Protein AF-A0AAD8CSS2-F1 (afdb_monomer_lite)

pLDDT: mean 71.13, std 25.03, range [28.5, 97.62]

Radius of gyration: 34.3 Å; chains: 1; bounding box: 115×77×68 Å

Foldseek 3Di:
DVVQQQDAQCDDPRGRDGLVCCCVPPLVVLLVLLLVLVVVVVPDPDPDPNNVNSVSSNVVQCVDVVSVVSNVVVNVVVVVVVQCPDLVNVQQDALCDDPRRRHGLVCLLPDPDPVSVVVLVVLCPDDDDPPDSSVVSNVNSVVVVVCVVDVDPPPPDPPDDDDDDDDDDDDDDDDDDDDDDDDDDDDDDDDDDDDDDDDDDDDDDDDDDDDDDDDDDDDDDDDDDDDDDDDDDDDDDDDDDDDD

Secondary structure (DSSP, 8-state):
-HHHHTPBP-SSTTTTSBHHHHHHH-HHHHHHHHHHHHHHTTT-----HHHHHHHHHHHHHHTSHHHHHHHHHHHHHHHHHHHHHSTTTGGG-B--SSTTTTSBHHHHHH---HHHHHHHHHHTT--PPTT-HHHHHHHHHHHHHHHHHS-----------------------------------------------------------------PPPPPPP----------------PPPP--

Organism: NCBI:txid40147

Sequence (244 aa):
MLVLSQSTMQFGKYRGQTFQWLLTNDMGYAVSLVTSHQREREGDSSMSPYMANKDVLTSYACAFPDVASAVGDRRAQDVARLRSSQPSQEDLRLVAFGVHKDLTWRDLYEATDKEKRGYVKWLRRQTPRTGTQMEALQKYILRRDQESRYPASSQVGSLQAVPTQLAPSRPASPRPGTSQPSSTPAHLPVASSLHLRLRTPKVVPRAPSAQGVSKRQPASPAFWEEVTDTELVAPCDVAPPTND

Structure (mmCIF, N/CA/C/O backbone):
data_AF-A0AAD8CSS2-F1
#
_entry.id   AF-A0AAD8CSS2-F1
#
loop_
_atom_site.group_PDB
_atom_site.id
_atom_site.type_symbol
_atom_site.label_atom_id
_atom_site.label_alt_id
_atom_site.label_comp_id
_atom_site.label_asym_id
_atom_site.label_entity_id
_atom_site.label_seq_id
_atom_site.pdbx_PDB_ins_code
_atom_site.Cartn_x
_atom_site.Cartn_y
_atom_site.Cartn_z
_atom_site.occupancy
_atom_site.B_iso_or_equiv
_atom_site.auth_seq_id
_atom_site.auth_comp_id
_atom_site.auth_asym_id
_atom_site.auth_atom_id
_atom_site.pdbx_PDB_model_num
ATOM 1 N N . MET A 1 1 ? 8.659 -3.980 -25.870 1.00 63.22 1 MET A N 1
ATOM 2 C CA . MET A 1 1 ? 9.089 -4.289 -24.486 1.00 63.22 1 MET A CA 1
ATOM 3 C C . MET A 1 1 ? 10.604 -4.197 -24.301 1.00 63.22 1 MET A C 1
ATOM 5 O O . MET A 1 1 ? 11.022 -3.529 -23.369 1.00 63.22 1 MET A O 1
ATOM 9 N N . LEU A 1 2 ? 11.429 -4.778 -25.187 1.00 71.75 2 LEU A N 1
ATOM 10 C CA . LEU A 1 2 ? 12.899 -4.804 -25.034 1.00 71.75 2 LEU A CA 1
ATOM 11 C C . LEU A 1 2 ? 13.572 -3.415 -24.969 1.00 71.75 2 LEU A C 1
ATOM 13 O O . LEU A 1 2 ? 14.527 -3.221 -24.233 1.00 71.75 2 LEU A O 1
ATOM 17 N N . VAL A 1 3 ? 13.054 -2.429 -25.708 1.00 79.56 3 VAL A N 1
ATOM 18 C CA . VAL A 1 3 ? 13.589 -1.052 -25.685 1.00 79.56 3 VAL A CA 1
ATOM 19 C C . VAL A 1 3 ? 13.352 -0.378 -24.326 1.00 79.56 3 VAL A C 1
ATOM 21 O O . VAL A 1 3 ? 14.213 0.331 -23.815 1.00 79.56 3 VAL A O 1
ATOM 24 N N . LEU A 1 4 ? 12.203 -0.647 -23.698 1.00 85.06 4 LEU A N 1
ATOM 25 C CA . LEU A 1 4 ? 11.868 -0.082 -22.390 1.00 85.06 4 LEU A CA 1
ATOM 26 C C . LEU A 1 4 ? 12.648 -0.762 -21.260 1.00 85.06 4 LEU A C 1
ATOM 28 O O . LEU A 1 4 ? 12.969 -0.122 -20.266 1.00 85.06 4 LEU A O 1
ATOM 32 N N . SER A 1 5 ? 13.007 -2.036 -21.428 1.00 86.81 5 SER A N 1
ATOM 33 C CA . SER A 1 5 ? 13.742 -2.793 -20.413 1.00 86.81 5 SER A CA 1
ATOM 34 C C . SER A 1 5 ? 15.137 -2.211 -20.141 1.00 86.81 5 SER A C 1
ATOM 36 O O . SER A 1 5 ? 15.605 -2.282 -19.006 1.00 86.81 5 SER A O 1
ATOM 38 N N . GLN A 1 6 ? 15.757 -1.586 -21.152 1.00 91.19 6 GLN A N 1
ATOM 39 C CA . GLN A 1 6 ? 17.061 -0.913 -21.070 1.00 91.19 6 GLN A CA 1
ATOM 40 C C . GLN A 1 6 ? 16.982 0.551 -20.618 1.00 91.19 6 GLN A C 1
ATOM 42 O O . GLN A 1 6 ? 18.015 1.173 -20.379 1.00 91.19 6 GLN A O 1
ATOM 47 N N . SER A 1 7 ? 15.778 1.111 -20.485 1.00 92.06 7 SER A N 1
ATOM 48 C CA . SER A 1 7 ? 15.619 2.474 -19.980 1.00 92.06 7 SER A CA 1
ATOM 49 C C . SER A 1 7 ? 16.095 2.552 -18.533 1.00 92.06 7 SER A C 1
ATOM 51 O O . SER A 1 7 ? 15.814 1.664 -17.721 1.00 92.06 7 SER A O 1
ATOM 53 N N . THR A 1 8 ? 16.845 3.604 -18.218 1.00 94.56 8 THR A N 1
ATOM 54 C CA . THR A 1 8 ? 17.425 3.809 -16.893 1.00 94.56 8 THR A CA 1
ATOM 55 C C . THR A 1 8 ? 16.498 4.635 -16.012 1.00 94.56 8 THR A C 1
ATOM 57 O O . THR A 1 8 ? 15.844 5.586 -16.454 1.00 94.56 8 THR A O 1
ATOM 60 N N . MET A 1 9 ? 16.442 4.268 -14.733 1.00 93.19 9 MET A N 1
ATOM 61 C CA . MET A 1 9 ? 15.762 5.056 -13.715 1.00 93.19 9 MET A CA 1
ATOM 62 C C . MET A 1 9 ? 16.497 6.371 -13.500 1.00 93.19 9 MET A C 1
ATOM 64 O O . MET A 1 9 ? 17.690 6.390 -13.196 1.00 93.19 9 MET A O 1
ATOM 68 N N . GLN A 1 10 ? 15.761 7.472 -13.587 1.00 93.19 10 GLN A N 1
ATOM 69 C CA . GLN A 1 10 ? 16.282 8.811 -13.306 1.00 93.19 10 GLN A CA 1
ATOM 70 C C . GLN A 1 10 ? 16.027 9.249 -11.855 1.00 93.19 10 GLN A C 1
ATOM 72 O O . GLN A 1 10 ? 16.359 10.370 -11.483 1.00 93.19 10 GLN A O 1
ATOM 77 N N . PHE A 1 11 ? 15.467 8.363 -11.028 1.00 90.81 11 PHE A N 1
ATOM 78 C CA . PHE A 1 11 ? 14.939 8.684 -9.706 1.00 90.81 11 PHE A CA 1
ATOM 79 C C . PHE A 1 11 ? 15.073 7.531 -8.709 1.00 90.81 11 PHE A C 1
ATOM 81 O O . PHE A 1 11 ? 15.343 6.386 -9.077 1.00 90.81 11 PHE A O 1
ATOM 88 N N . GLY A 1 12 ? 14.834 7.847 -7.435 1.00 91.56 12 GLY A N 1
ATOM 89 C CA . GLY A 1 12 ? 14.800 6.875 -6.345 1.00 91.56 12 GLY A CA 1
ATOM 90 C C . GLY A 1 12 ? 16.161 6.263 -6.002 1.00 91.56 12 GLY A C 1
ATOM 91 O O . GLY A 1 12 ? 17.200 6.613 -6.561 1.00 91.56 12 GLY A O 1
ATOM 92 N N . LYS A 1 13 ? 16.145 5.300 -5.072 1.00 93.69 13 LYS A N 1
ATOM 93 C CA . LYS A 1 13 ? 17.362 4.660 -4.527 1.00 93.69 13 LYS A CA 1
ATOM 94 C C . LYS A 1 13 ? 18.176 3.869 -5.557 1.00 93.69 13 LYS A C 1
ATOM 96 O O . LYS A 1 13 ? 19.327 3.539 -5.304 1.00 93.69 13 LYS A O 1
ATOM 101 N N . TYR A 1 14 ? 17.568 3.533 -6.693 1.00 95.25 14 TYR A N 1
ATOM 102 C CA . TYR A 1 14 ? 18.181 2.732 -7.751 1.00 95.25 14 TYR A CA 1
ATOM 103 C C . TYR A 1 14 ? 18.443 3.542 -9.024 1.00 95.25 14 TYR A C 1
ATOM 105 O O . TYR A 1 14 ? 18.573 2.968 -10.103 1.00 95.25 14 TYR A O 1
ATOM 113 N N . ARG A 1 15 ? 18.529 4.872 -8.918 1.00 93.81 15 ARG A N 1
ATOM 114 C CA . ARG A 1 15 ? 18.884 5.744 -10.041 1.00 93.81 15 ARG A CA 1
ATOM 115 C C . ARG A 1 15 ? 20.115 5.211 -10.790 1.00 93.81 15 ARG A C 1
ATOM 117 O O . ARG A 1 15 ? 21.099 4.805 -10.180 1.00 93.81 15 ARG A O 1
ATOM 124 N N . GLY A 1 16 ? 20.038 5.207 -12.118 1.00 93.81 16 GLY A N 1
ATOM 125 C CA . GLY A 1 16 ? 21.056 4.653 -13.013 1.00 93.81 16 GLY A CA 1
ATOM 126 C C . GLY A 1 16 ? 20.856 3.176 -13.370 1.00 93.81 16 GLY A C 1
ATOM 127 O O . GLY A 1 16 ? 21.372 2.744 -14.396 1.00 93.81 16 GLY A O 1
ATOM 128 N N . GLN A 1 17 ? 20.068 2.414 -12.603 1.00 96.44 17 GLN A N 1
ATOM 129 C CA . GLN A 1 17 ? 19.731 1.032 -12.958 1.00 96.44 17 GLN A CA 1
ATOM 130 C C . GLN A 1 17 ? 18.632 0.960 -14.014 1.00 96.44 17 GLN A C 1
ATOM 132 O O . GLN A 1 17 ? 17.808 1.868 -14.144 1.00 96.44 17 GLN A O 1
ATOM 137 N N . THR A 1 18 ? 18.593 -0.148 -14.752 1.00 96.62 18 THR A N 1
ATOM 138 C CA . THR A 1 18 ? 17.573 -0.371 -15.779 1.00 96.62 18 THR A CA 1
ATOM 139 C C . THR A 1 18 ? 16.234 -0.794 -15.180 1.00 96.62 18 THR A C 1
ATOM 141 O O . THR A 1 18 ? 16.158 -1.347 -14.077 1.00 96.62 18 THR A O 1
ATOM 144 N N . PHE A 1 19 ? 15.151 -0.587 -15.928 1.00 95.62 19 PHE A N 1
ATOM 145 C CA . PHE A 1 19 ? 13.825 -1.047 -15.513 1.00 95.62 19 PHE A CA 1
ATOM 146 C C . PHE A 1 19 ? 13.758 -2.572 -15.380 1.00 95.62 19 PHE A C 1
ATOM 148 O O . PHE A 1 19 ? 13.118 -3.087 -14.462 1.00 95.62 19 PHE A O 1
ATOM 155 N N . GLN A 1 20 ? 14.460 -3.308 -16.246 1.00 95.50 20 GLN A N 1
ATOM 156 C CA . GLN A 1 20 ? 14.583 -4.760 -16.120 1.00 95.50 20 GLN A CA 1
ATOM 157 C C . GLN A 1 20 ? 15.268 -5.167 -14.818 1.00 95.50 20 GLN A C 1
ATOM 159 O O . GLN A 1 20 ? 14.798 -6.079 -14.131 1.00 95.50 20 GLN A O 1
ATOM 164 N N . TRP A 1 21 ? 16.368 -4.490 -14.475 1.00 96.56 21 TRP A N 1
ATOM 165 C CA . TRP A 1 21 ? 17.083 -4.751 -13.235 1.00 96.56 21 TRP A CA 1
ATOM 166 C C . TRP A 1 21 ? 16.154 -4.553 -12.037 1.00 96.56 21 TRP A C 1
ATOM 168 O O . TRP A 1 21 ? 16.081 -5.427 -11.176 1.00 96.56 21 TRP A O 1
ATOM 178 N N . LEU A 1 22 ? 15.372 -3.471 -12.025 1.00 96.94 22 LEU A N 1
ATOM 179 C CA . LEU A 1 22 ? 14.441 -3.188 -10.938 1.00 96.94 22 LEU A CA 1
ATOM 180 C C . LEU A 1 22 ? 13.405 -4.303 -10.741 1.00 96.94 22 LEU A C 1
ATOM 182 O O . LEU A 1 22 ? 13.277 -4.812 -9.631 1.00 96.94 22 LEU A O 1
ATOM 186 N N . LEU A 1 23 ? 12.679 -4.690 -11.796 1.00 95.31 23 LEU A N 1
ATOM 187 C CA . LEU A 1 23 ? 11.615 -5.698 -11.677 1.00 95.31 23 LEU A CA 1
ATOM 188 C C . LEU A 1 23 ? 12.147 -7.067 -11.243 1.00 95.31 23 LEU A C 1
ATOM 190 O O . LEU A 1 23 ? 11.445 -7.803 -10.557 1.00 95.31 23 LEU A O 1
ATOM 194 N N . THR A 1 24 ? 13.388 -7.390 -11.612 1.00 96.06 24 THR A N 1
ATOM 195 C CA . THR A 1 24 ? 14.011 -8.679 -11.281 1.00 96.06 24 THR A CA 1
ATOM 196 C C . THR A 1 24 ? 14.548 -8.717 -9.848 1.00 96.06 24 THR A C 1
ATOM 198 O O . THR A 1 24 ? 14.527 -9.769 -9.216 1.00 96.06 24 THR A O 1
ATOM 201 N N . ASN A 1 25 ? 15.039 -7.587 -9.327 1.00 97.00 25 ASN A N 1
ATOM 202 C CA . ASN A 1 25 ? 15.737 -7.544 -8.037 1.00 97.00 25 ASN A CA 1
ATOM 203 C C . ASN A 1 25 ? 14.864 -7.027 -6.886 1.00 97.00 25 ASN A C 1
ATOM 205 O O . ASN A 1 25 ? 15.018 -7.481 -5.755 1.00 97.00 25 ASN A O 1
ATOM 209 N N . ASP A 1 26 ? 13.961 -6.078 -7.145 1.00 96.56 26 ASP A N 1
ATOM 210 C CA . ASP A 1 26 ? 13.113 -5.466 -6.116 1.00 96.56 26 ASP A CA 1
ATOM 211 C C . ASP A 1 26 ? 11.742 -5.071 -6.688 1.00 96.56 26 ASP A C 1
ATOM 213 O O . ASP A 1 26 ? 11.378 -3.896 -6.822 1.00 96.56 26 ASP A O 1
ATOM 217 N N . MET A 1 27 ? 10.949 -6.093 -7.017 1.00 95.44 27 MET A N 1
ATOM 218 C CA . MET A 1 27 ? 9.577 -5.918 -7.499 1.00 95.44 27 MET A CA 1
ATOM 219 C C . MET A 1 27 ? 8.695 -5.174 -6.485 1.00 95.44 27 MET A C 1
ATOM 221 O O . MET A 1 27 ? 7.836 -4.386 -6.876 1.00 95.44 27 MET A O 1
ATOM 225 N N . GLY A 1 28 ? 8.911 -5.373 -5.180 1.00 95.56 28 GLY A N 1
ATOM 226 C CA . GLY A 1 28 ? 8.137 -4.696 -4.135 1.00 95.56 28 GLY A CA 1
ATOM 227 C C . GLY A 1 28 ? 8.330 -3.178 -4.158 1.00 95.56 28 GLY A C 1
ATOM 228 O O . GLY A 1 28 ? 7.361 -2.417 -4.033 1.00 95.56 28 GLY A O 1
ATOM 229 N N . TYR A 1 29 ? 9.565 -2.726 -4.376 1.00 96.31 29 TYR A N 1
ATOM 230 C CA . TYR A 1 29 ? 9.858 -1.312 -4.579 1.00 96.31 29 TYR A CA 1
ATOM 231 C C . TYR A 1 29 ? 9.281 -0.791 -5.899 1.00 96.31 29 TYR A C 1
ATOM 233 O O . TYR A 1 29 ? 8.665 0.274 -5.900 1.00 96.31 29 TYR A O 1
ATOM 241 N N . ALA A 1 30 ? 9.387 -1.556 -6.990 1.00 96.56 30 ALA A N 1
ATOM 242 C CA . ALA A 1 30 ? 8.798 -1.187 -8.279 1.00 96.56 30 ALA A CA 1
ATOM 243 C C . ALA A 1 30 ? 7.283 -0.955 -8.185 1.00 96.56 30 ALA A C 1
ATOM 245 O O . ALA A 1 30 ? 6.786 0.087 -8.608 1.00 96.56 30 ALA A O 1
ATOM 246 N N . VAL A 1 31 ? 6.557 -1.884 -7.555 1.00 97.62 31 VAL A N 1
ATOM 247 C CA . VAL A 1 31 ? 5.109 -1.777 -7.319 1.00 97.62 31 VAL A CA 1
ATOM 248 C C . VAL A 1 31 ? 4.781 -0.519 -6.516 1.00 97.62 31 VAL A C 1
ATOM 250 O O . VAL A 1 31 ? 3.825 0.186 -6.837 1.00 97.62 31 VAL A O 1
ATOM 253 N N . SER A 1 32 ? 5.584 -0.203 -5.499 1.00 95.56 32 SER A N 1
ATOM 254 C CA . SER A 1 32 ? 5.388 0.992 -4.670 1.00 95.56 32 SER A CA 1
ATOM 255 C C . SER A 1 32 ? 5.605 2.284 -5.466 1.00 95.56 32 SER A C 1
ATOM 257 O O . SER A 1 32 ? 4.798 3.208 -5.360 1.00 95.56 32 SER A O 1
ATOM 259 N N . LEU A 1 33 ? 6.647 2.336 -6.305 1.00 96.38 33 LEU A N 1
ATOM 260 C CA . LEU A 1 33 ? 6.928 3.469 -7.191 1.00 96.38 33 LEU A CA 1
ATOM 261 C C . LEU A 1 33 ? 5.807 3.689 -8.207 1.00 96.38 33 LEU A C 1
ATOM 263 O O . LEU A 1 33 ? 5.311 4.807 -8.327 1.00 96.38 33 LEU A O 1
ATOM 267 N N . VAL A 1 34 ? 5.384 2.629 -8.898 1.00 97.31 34 VAL A N 1
ATOM 268 C CA . VAL A 1 34 ? 4.309 2.694 -9.898 1.00 97.31 34 VAL A CA 1
ATOM 269 C C . VAL A 1 34 ? 2.995 3.112 -9.246 1.00 97.31 34 VAL A C 1
ATOM 271 O O . VAL A 1 34 ? 2.319 4.004 -9.747 1.00 97.31 34 VAL A O 1
ATOM 274 N N . THR A 1 35 ? 2.661 2.541 -8.086 1.00 96.94 35 THR A N 1
ATOM 275 C CA . THR A 1 35 ? 1.448 2.910 -7.342 1.00 96.94 35 THR A CA 1
ATOM 276 C C . THR A 1 35 ? 1.466 4.383 -6.926 1.00 96.94 35 THR A C 1
ATOM 278 O O . THR A 1 35 ? 0.462 5.082 -7.063 1.00 96.94 35 THR A O 1
ATOM 281 N N . SER A 1 36 ? 2.607 4.876 -6.432 1.00 94.38 36 SER A N 1
ATOM 282 C CA . SER A 1 36 ? 2.755 6.283 -6.055 1.00 94.38 36 SER A CA 1
ATOM 283 C C . SER A 1 36 ? 2.658 7.210 -7.262 1.00 94.38 36 SER A C 1
ATOM 285 O O . SER A 1 36 ? 2.011 8.247 -7.171 1.00 94.38 36 SER A O 1
ATOM 287 N N . HIS A 1 37 ? 3.278 6.832 -8.381 1.00 95.81 37 HIS A N 1
ATOM 288 C CA . HIS A 1 37 ? 3.251 7.608 -9.618 1.00 95.81 37 HIS A CA 1
ATOM 289 C C . HIS A 1 37 ? 1.850 7.682 -10.223 1.00 95.81 37 HIS A C 1
ATOM 291 O O . HIS A 1 37 ? 1.399 8.756 -10.593 1.00 95.81 37 HIS A O 1
ATOM 297 N N . GLN A 1 38 ? 1.117 6.567 -10.264 1.00 95.00 38 GLN A N 1
ATOM 298 C CA . GLN A 1 38 ? -0.269 6.566 -10.739 1.00 95.00 38 GLN A CA 1
ATOM 299 C C . GLN A 1 38 ? -1.147 7.520 -9.923 1.00 95.00 38 GLN A C 1
ATOM 301 O O . GLN A 1 38 ? -1.954 8.234 -10.502 1.00 95.00 38 GLN A O 1
ATOM 306 N N . ARG A 1 39 ? -0.953 7.575 -8.598 1.00 93.00 39 ARG A N 1
ATOM 307 C CA . ARG A 1 39 ? -1.657 8.528 -7.728 1.00 93.00 39 ARG A CA 1
ATOM 308 C C . ARG A 1 39 ? -1.238 9.977 -7.985 1.00 93.00 39 ARG A C 1
ATOM 310 O O . ARG A 1 39 ? -2.080 10.860 -7.978 1.00 93.00 39 ARG A O 1
ATOM 317 N N . GLU A 1 40 ? 0.046 10.232 -8.213 1.00 93.81 40 GLU A N 1
ATOM 318 C CA . GLU A 1 40 ? 0.548 11.565 -8.579 1.00 93.81 40 GLU A CA 1
ATOM 319 C C . GLU A 1 40 ? -0.063 12.046 -9.904 1.00 93.81 40 GLU A C 1
ATOM 321 O O . GLU A 1 40 ? -0.515 13.184 -10.000 1.00 93.81 40 GLU A O 1
ATOM 326 N N . ARG A 1 41 ? -0.214 11.143 -10.881 1.00 93.75 41 ARG A N 1
ATOM 327 C CA . ARG A 1 41 ? -0.869 11.412 -12.171 1.00 93.75 41 ARG A CA 1
ATOM 328 C 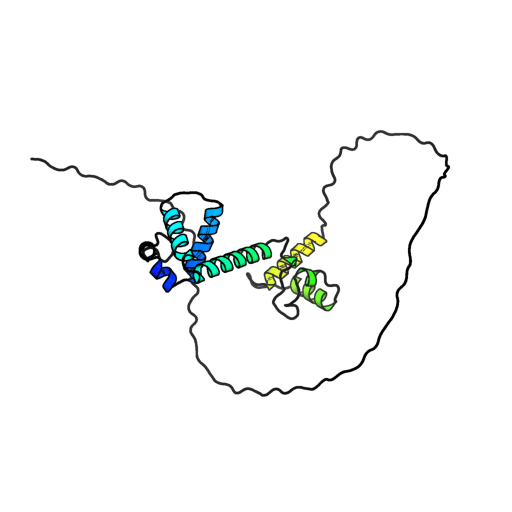C . ARG A 1 41 ? -2.369 11.697 -12.091 1.00 93.75 41 ARG A C 1
ATOM 330 O O . ARG A 1 41 ? -2.916 12.237 -13.046 1.00 93.75 41 ARG A O 1
ATOM 337 N N . GLU A 1 42 ? -3.038 11.380 -10.980 1.00 91.94 42 GLU A N 1
ATOM 338 C CA . GLU A 1 42 ? -4.442 11.767 -10.771 1.00 91.94 42 GLU A CA 1
ATOM 339 C C . GLU A 1 42 ? -4.589 13.292 -10.572 1.00 91.94 42 GLU A C 1
ATOM 341 O O . GLU A 1 42 ? -5.658 13.837 -10.843 1.00 91.94 42 GLU A O 1
ATOM 346 N N . GLY A 1 43 ? -3.527 13.983 -10.128 1.00 87.88 43 GLY A N 1
ATOM 347 C CA . GLY A 1 43 ? -3.525 15.429 -9.869 1.00 87.88 43 GLY A CA 1
ATOM 348 C C . GLY A 1 43 ? -2.503 16.242 -10.672 1.00 87.88 43 GLY A C 1
ATOM 349 O O . GLY A 1 43 ? -2.660 17.457 -10.768 1.00 87.88 43 GLY A O 1
ATOM 350 N N . ASP A 1 44 ? -1.486 15.601 -11.258 1.00 88.31 44 ASP A N 1
ATOM 351 C CA . ASP A 1 44 ? -0.420 16.265 -12.013 1.00 88.31 44 ASP A CA 1
ATOM 352 C C . ASP A 1 44 ? -0.338 15.788 -13.476 1.00 88.31 44 ASP A C 1
ATOM 354 O O . ASP A 1 44 ? -0.077 14.619 -13.783 1.00 88.31 44 ASP A O 1
ATOM 358 N N . SER A 1 45 ? -0.507 16.741 -14.397 1.00 88.38 45 SER A N 1
ATOM 359 C CA . SER A 1 45 ? -0.411 16.548 -15.851 1.00 88.38 45 SER A CA 1
ATOM 360 C C . SER A 1 45 ? 0.918 17.034 -16.446 1.00 88.38 45 SER A C 1
ATOM 362 O O . SER A 1 45 ? 1.067 17.097 -17.667 1.00 88.38 45 SER A O 1
ATOM 364 N N . SER A 1 46 ? 1.906 17.349 -15.603 1.00 90.94 46 SER A N 1
ATOM 365 C CA . SER A 1 46 ? 3.230 17.811 -16.013 1.00 90.94 46 SER A CA 1
ATOM 366 C C . SER A 1 46 ? 3.904 16.846 -16.989 1.00 90.94 46 SER A C 1
ATOM 368 O O . SER A 1 46 ? 3.941 15.629 -16.789 1.00 90.94 46 SER A O 1
ATOM 370 N N . MET A 1 47 ? 4.484 17.407 -18.046 1.00 90.69 47 MET A N 1
ATOM 371 C CA . MET A 1 47 ? 5.242 16.677 -19.068 1.00 90.69 47 MET A CA 1
ATOM 372 C C . MET A 1 47 ? 6.753 16.774 -18.833 1.00 90.69 47 MET A C 1
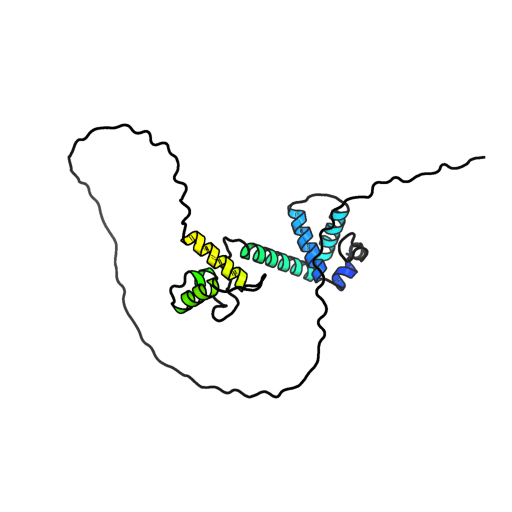ATOM 374 O O . MET A 1 47 ? 7.543 16.697 -19.773 1.00 90.69 47 MET A O 1
ATOM 378 N N . SER A 1 48 ? 7.174 16.983 -17.583 1.00 93.19 48 SER A N 1
ATOM 379 C CA . SER A 1 48 ? 8.597 17.049 -17.257 1.00 93.19 48 SER A CA 1
ATOM 380 C C . SER A 1 48 ? 9.314 15.748 -17.665 1.00 93.19 48 SER A C 1
ATOM 382 O O . SER A 1 48 ? 8.726 14.665 -17.578 1.00 93.19 48 SER A O 1
ATOM 384 N N . PRO A 1 49 ? 10.597 15.804 -18.072 1.00 88.88 49 PRO A N 1
ATOM 385 C CA . PRO A 1 49 ? 11.367 14.604 -18.418 1.00 88.88 49 PRO A CA 1
ATOM 386 C C . PRO A 1 49 ? 11.373 13.553 -17.298 1.00 88.88 49 PRO A C 1
ATOM 388 O O . PRO A 1 49 ? 11.328 12.350 -17.554 1.00 88.88 49 PRO A O 1
ATOM 391 N N . TYR A 1 50 ? 11.356 14.022 -16.049 1.00 89.25 50 TYR A N 1
ATOM 392 C CA . TYR A 1 50 ? 11.232 13.196 -14.855 1.00 89.25 50 TYR A CA 1
ATOM 393 C C . TYR A 1 50 ? 9.902 12.431 -14.810 1.00 89.25 50 TYR A C 1
ATOM 395 O O . TYR A 1 50 ? 9.879 11.217 -14.595 1.00 89.25 50 TYR A O 1
ATOM 403 N N . MET A 1 51 ? 8.792 13.127 -15.062 1.00 94.00 51 MET A N 1
ATOM 404 C CA . MET A 1 51 ? 7.464 12.527 -15.099 1.00 94.00 51 MET A CA 1
ATOM 405 C C . MET A 1 51 ? 7.309 11.543 -16.258 1.00 94.00 51 MET A C 1
ATOM 407 O O . MET A 1 51 ? 6.816 10.434 -16.055 1.00 94.00 51 MET A O 1
ATOM 411 N N . ALA A 1 52 ? 7.836 11.897 -17.431 1.00 93.50 52 ALA A N 1
ATOM 412 C CA . ALA A 1 52 ? 7.894 10.998 -18.576 1.00 93.50 52 ALA A CA 1
ATOM 413 C C . ALA A 1 52 ? 8.679 9.715 -18.244 1.00 93.50 52 ALA A C 1
ATOM 415 O O . ALA A 1 52 ? 8.232 8.621 -18.574 1.00 93.50 52 ALA A O 1
ATOM 416 N N . ASN A 1 53 ? 9.808 9.797 -17.525 1.00 94.44 53 ASN A N 1
ATOM 417 C CA . ASN A 1 53 ? 10.556 8.605 -17.105 1.00 94.44 53 ASN A CA 1
ATOM 418 C C . ASN A 1 53 ? 9.717 7.684 -16.196 1.00 94.44 53 ASN A C 1
ATOM 420 O O . ASN A 1 53 ? 9.750 6.461 -16.358 1.00 94.44 53 ASN A O 1
ATOM 424 N N . LYS A 1 54 ? 8.918 8.254 -15.285 1.00 95.25 54 LYS A N 1
ATOM 425 C CA . LYS A 1 54 ? 8.001 7.497 -14.417 1.00 95.25 54 LYS A CA 1
ATOM 426 C C . LYS A 1 54 ? 6.815 6.897 -15.183 1.00 95.25 54 LYS A C 1
ATOM 428 O O . LYS A 1 54 ? 6.416 5.766 -14.887 1.00 95.25 54 LYS A O 1
ATOM 433 N N . ASP A 1 55 ? 6.301 7.587 -16.202 1.00 95.69 55 ASP A N 1
ATOM 434 C CA . ASP A 1 55 ? 5.272 7.046 -17.102 1.00 95.69 55 ASP A CA 1
ATOM 435 C C . ASP A 1 55 ? 5.798 5.854 -17.896 1.00 95.69 55 ASP A C 1
ATOM 437 O O . ASP A 1 55 ? 5.127 4.826 -17.995 1.00 95.69 55 ASP A O 1
ATOM 441 N N . VAL A 1 56 ? 7.018 5.957 -18.430 1.00 95.62 56 VAL A N 1
ATOM 442 C CA . VAL A 1 56 ? 7.636 4.867 -19.188 1.00 95.62 56 VAL A CA 1
ATOM 443 C C . VAL A 1 56 ? 7.897 3.664 -18.278 1.00 95.62 56 VAL A C 1
ATOM 445 O O . VAL A 1 56 ? 7.599 2.538 -18.680 1.00 95.62 56 VAL A O 1
ATOM 448 N N . LEU A 1 57 ? 8.367 3.876 -17.039 1.00 96.06 57 LEU A N 1
ATOM 449 C CA . LEU A 1 57 ? 8.480 2.795 -16.053 1.00 96.06 57 LEU A CA 1
ATOM 450 C C . LEU A 1 57 ? 7.118 2.144 -15.789 1.00 96.06 57 LEU A C 1
ATOM 452 O O . LEU A 1 57 ? 7.027 0.921 -15.746 1.00 96.06 57 LEU A O 1
ATOM 456 N N . THR A 1 58 ? 6.065 2.946 -15.629 1.00 96.69 58 THR A N 1
ATOM 457 C CA . THR A 1 58 ? 4.703 2.452 -15.380 1.00 96.69 58 THR A CA 1
ATOM 458 C C . THR A 1 58 ? 4.191 1.620 -16.550 1.00 96.69 58 THR A C 1
ATOM 460 O O . THR A 1 58 ? 3.716 0.507 -16.342 1.00 96.69 58 THR A O 1
ATOM 463 N N . SER A 1 59 ? 4.358 2.109 -17.780 1.00 96.12 59 SER A N 1
ATOM 464 C CA . SER A 1 59 ? 4.003 1.388 -19.006 1.00 96.12 59 SER A CA 1
ATOM 465 C C . SER A 1 59 ? 4.750 0.055 -19.116 1.00 96.12 59 SER A C 1
ATOM 467 O O . SER A 1 59 ? 4.142 -0.986 -19.360 1.00 96.12 59 SER A O 1
ATOM 469 N N . TYR A 1 60 ? 6.060 0.056 -18.849 1.00 96.62 60 TYR A N 1
ATOM 470 C CA . TYR A 1 60 ? 6.872 -1.158 -18.863 1.00 96.62 60 TYR A CA 1
ATOM 471 C C . TYR A 1 60 ? 6.464 -2.157 -17.773 1.00 96.62 60 TYR A C 1
ATOM 473 O O . TYR A 1 60 ? 6.285 -3.338 -18.057 1.00 96.62 60 TYR A O 1
ATOM 481 N N . ALA A 1 61 ? 6.299 -1.697 -16.533 1.00 96.00 61 ALA A N 1
ATOM 482 C CA . ALA A 1 61 ? 5.951 -2.540 -15.396 1.00 96.00 61 ALA A CA 1
ATOM 483 C C . ALA A 1 61 ? 4.556 -3.159 -15.550 1.00 96.00 61 ALA A C 1
ATOM 485 O O . ALA A 1 61 ? 4.394 -4.363 -15.370 1.00 96.00 61 ALA A O 1
ATOM 486 N N . CYS A 1 62 ? 3.556 -2.366 -15.940 1.00 95.50 62 CYS A N 1
ATOM 487 C CA . CYS A 1 62 ? 2.180 -2.836 -16.105 1.00 95.50 62 CYS A CA 1
ATOM 488 C C . CYS A 1 62 ? 1.974 -3.729 -17.334 1.00 95.50 62 CYS A C 1
ATOM 490 O O . CYS A 1 62 ? 0.929 -4.364 -17.449 1.00 95.50 62 CYS A O 1
ATOM 492 N N . ALA A 1 63 ? 2.955 -3.825 -18.231 1.00 95.38 63 ALA A N 1
ATOM 493 C CA . ALA A 1 63 ? 2.915 -4.791 -19.319 1.00 95.38 63 ALA A CA 1
ATOM 494 C C . ALA A 1 63 ? 3.203 -6.237 -18.855 1.00 95.38 63 ALA A C 1
ATOM 496 O O . ALA A 1 63 ? 2.995 -7.173 -19.627 1.00 95.38 63 ALA A O 1
ATOM 497 N N . PHE A 1 64 ? 3.630 -6.439 -17.600 1.00 95.25 64 PHE A N 1
ATOM 498 C CA . PHE A 1 64 ? 3.709 -7.752 -16.957 1.00 95.25 64 PHE A CA 1
ATOM 499 C C . PHE A 1 64 ? 2.470 -7.981 -16.070 1.00 95.25 64 PHE A C 1
ATOM 501 O O . PHE A 1 64 ? 2.268 -7.217 -15.120 1.00 95.25 64 PHE A O 1
ATOM 508 N N . PRO A 1 65 ? 1.656 -9.029 -16.318 1.00 95.69 65 PRO A N 1
ATOM 509 C CA . PRO A 1 65 ? 0.407 -9.262 -15.584 1.00 95.69 65 PRO A CA 1
ATOM 510 C C . PRO A 1 65 ? 0.581 -9.353 -14.064 1.00 95.69 65 PRO A C 1
ATOM 512 O O . PRO A 1 65 ? -0.191 -8.751 -13.320 1.00 95.69 65 PRO A O 1
ATOM 515 N N . ASP A 1 66 ? 1.631 -10.035 -13.606 1.00 95.44 66 ASP A N 1
ATOM 516 C CA . ASP A 1 66 ? 1.914 -10.215 -12.178 1.00 95.44 66 ASP A CA 1
ATOM 517 C C . ASP A 1 66 ? 2.159 -8.873 -11.478 1.00 95.44 66 ASP A C 1
ATOM 519 O O . ASP A 1 66 ? 1.644 -8.610 -10.389 1.00 95.44 66 ASP A O 1
ATOM 523 N N . VAL A 1 67 ? 2.905 -7.981 -12.136 1.00 96.06 67 VAL A N 1
ATOM 524 C CA . VAL A 1 67 ? 3.208 -6.645 -11.615 1.00 96.06 67 VAL A CA 1
ATOM 525 C C . VAL A 1 67 ? 1.960 -5.764 -11.656 1.00 96.06 67 VAL A C 1
ATOM 527 O O . VAL A 1 67 ? 1.685 -5.058 -10.687 1.00 96.06 67 VAL A O 1
ATOM 530 N N . ALA A 1 68 ? 1.169 -5.831 -12.731 1.00 96.88 68 ALA A N 1
ATOM 531 C CA . ALA A 1 68 ? -0.092 -5.100 -12.837 1.00 96.88 68 ALA A CA 1
ATOM 532 C C . ALA A 1 68 ? -1.090 -5.507 -11.737 1.00 96.88 68 ALA A C 1
ATOM 534 O O . ALA A 1 68 ? -1.678 -4.634 -11.094 1.00 96.88 68 ALA A O 1
ATOM 535 N N . SER A 1 69 ? -1.226 -6.810 -11.464 1.00 97.44 69 SER A N 1
ATOM 536 C CA . SER A 1 69 ? -2.055 -7.320 -10.365 1.00 97.44 69 SER A CA 1
ATOM 537 C C . SER A 1 69 ? -1.552 -6.815 -9.016 1.00 97.44 69 SER A C 1
ATOM 539 O O . SER A 1 69 ? -2.328 -6.267 -8.237 1.00 97.44 69 SER A O 1
ATOM 541 N N . ALA A 1 70 ? -0.243 -6.906 -8.761 1.00 97.06 70 ALA A N 1
ATOM 542 C CA . ALA A 1 70 ? 0.349 -6.451 -7.506 1.00 97.06 70 ALA A CA 1
ATOM 543 C C . ALA A 1 70 ? 0.178 -4.936 -7.271 1.00 97.06 70 ALA A C 1
ATOM 545 O O . ALA A 1 70 ? -0.030 -4.507 -6.133 1.00 97.06 70 ALA A O 1
ATOM 546 N N . VAL A 1 71 ? 0.236 -4.117 -8.328 1.00 97.38 71 VAL A N 1
ATOM 547 C CA . VAL A 1 71 ? -0.082 -2.677 -8.270 1.00 97.38 71 VAL A CA 1
ATOM 548 C C . VAL A 1 71 ? -1.557 -2.458 -7.925 1.00 97.38 71 VAL A C 1
ATOM 550 O O . VAL A 1 71 ? -1.865 -1.638 -7.058 1.00 97.38 71 VAL A O 1
ATOM 553 N N . GLY A 1 72 ? -2.468 -3.211 -8.547 1.00 96.31 72 GLY A N 1
ATOM 554 C CA . GLY A 1 72 ? -3.898 -3.174 -8.230 1.00 96.31 72 GLY A CA 1
ATOM 555 C C . GLY A 1 72 ? -4.183 -3.517 -6.766 1.00 96.31 72 GLY A C 1
ATOM 556 O O . GLY A 1 72 ? -4.843 -2.745 -6.065 1.00 96.31 72 GLY A O 1
ATOM 557 N N . ASP A 1 73 ? -3.611 -4.617 -6.278 1.00 95.12 73 ASP A N 1
ATOM 558 C CA . ASP A 1 73 ? -3.745 -5.062 -4.891 1.00 95.12 73 ASP A CA 1
ATOM 559 C C . ASP A 1 73 ? -3.181 -4.033 -3.911 1.00 95.12 73 ASP A C 1
ATOM 561 O O . ASP A 1 73 ? -3.817 -3.714 -2.903 1.00 95.12 73 ASP A O 1
ATOM 565 N N . ARG A 1 74 ? -2.008 -3.459 -4.214 1.00 94.94 74 ARG A N 1
ATOM 566 C CA . ARG A 1 74 ? -1.416 -2.390 -3.403 1.00 94.94 74 ARG A CA 1
ATOM 567 C C . ARG A 1 74 ? -2.343 -1.181 -3.328 1.00 94.94 74 ARG A C 1
ATOM 569 O O . ARG A 1 74 ? -2.599 -0.706 -2.224 1.00 94.94 74 ARG A O 1
ATOM 576 N N . ARG A 1 75 ? -2.886 -0.712 -4.457 1.00 93.81 75 ARG A N 1
ATOM 577 C CA . ARG A 1 75 ? -3.841 0.411 -4.477 1.00 93.81 75 ARG A CA 1
ATOM 578 C C . ARG A 1 75 ? -5.090 0.103 -3.659 1.00 93.81 75 ARG A C 1
ATOM 580 O O . ARG A 1 75 ? -5.515 0.942 -2.869 1.00 93.81 75 ARG A O 1
ATOM 587 N N . ALA A 1 76 ? -5.659 -1.093 -3.800 1.00 92.19 76 ALA A N 1
ATOM 588 C CA . ALA A 1 76 ? -6.827 -1.504 -3.025 1.00 92.19 76 ALA A CA 1
ATOM 589 C C . ALA A 1 76 ? -6.533 -1.519 -1.516 1.00 92.19 76 ALA A C 1
ATOM 591 O O . ALA A 1 76 ? -7.327 -1.007 -0.723 1.00 92.19 76 ALA A O 1
ATOM 592 N N . GLN A 1 77 ? -5.368 -2.039 -1.118 1.00 89.44 77 GLN A N 1
ATOM 593 C CA . GLN A 1 77 ? -4.912 -2.021 0.272 1.00 89.44 77 GLN A CA 1
ATOM 594 C C . GLN A 1 77 ? -4.694 -0.600 0.790 1.00 89.44 77 GLN A C 1
ATOM 596 O O . GLN A 1 77 ? -5.106 -0.301 1.908 1.00 89.44 77 GLN A O 1
ATOM 601 N N . ASP A 1 78 ? -4.076 0.279 0.004 1.00 87.75 78 ASP A N 1
ATOM 602 C CA . ASP A 1 78 ? -3.834 1.668 0.394 1.00 87.75 78 ASP A CA 1
ATOM 603 C C . ASP A 1 78 ? -5.155 2.424 0.573 1.00 87.75 78 ASP A C 1
ATOM 605 O O . ASP A 1 78 ? -5.346 3.108 1.577 1.00 87.75 78 ASP A O 1
ATOM 609 N N . VAL A 1 79 ? -6.122 2.224 -0.326 1.00 86.12 79 VAL A N 1
ATOM 610 C CA . VAL A 1 79 ? -7.474 2.784 -0.196 1.00 86.12 79 VAL A CA 1
ATOM 611 C C . VAL A 1 79 ? -8.188 2.234 1.039 1.00 86.12 79 VAL A C 1
ATOM 613 O O . VAL A 1 79 ? -8.788 3.003 1.789 1.00 86.12 79 VAL A O 1
ATOM 616 N N . ALA A 1 80 ? -8.120 0.924 1.290 1.00 82.69 80 ALA A N 1
ATOM 617 C CA . ALA A 1 80 ? -8.710 0.320 2.483 1.00 82.69 80 ALA A CA 1
ATOM 618 C C . ALA A 1 80 ? -8.066 0.866 3.769 1.00 82.69 80 ALA A C 1
ATOM 620 O O . ALA A 1 80 ? -8.772 1.205 4.719 1.00 82.69 80 ALA A O 1
ATOM 621 N N . ARG A 1 81 ? -6.737 1.033 3.783 1.00 82.56 81 ARG A N 1
ATOM 622 C CA . ARG A 1 81 ? -5.992 1.642 4.894 1.00 82.56 81 ARG A CA 1
ATOM 623 C C . ARG A 1 81 ? -6.408 3.087 5.126 1.00 82.56 81 ARG A C 1
ATOM 625 O O . ARG A 1 81 ? -6.716 3.432 6.266 1.00 82.56 81 ARG A O 1
ATOM 632 N N . LEU A 1 82 ? -6.467 3.906 4.077 1.00 81.50 82 LEU A N 1
ATOM 633 C CA . LEU A 1 82 ? -6.911 5.299 4.160 1.00 81.50 82 LEU A CA 1
ATOM 634 C C . LEU A 1 82 ? -8.338 5.389 4.703 1.00 81.50 82 LEU A C 1
ATOM 636 O O . LEU A 1 82 ? -8.575 6.123 5.658 1.00 81.50 82 LEU A O 1
ATOM 640 N N . ARG A 1 83 ? -9.262 4.582 4.173 1.00 78.69 83 ARG A N 1
ATOM 641 C CA . ARG A 1 83 ? -10.651 4.508 4.652 1.00 78.69 83 ARG A CA 1
ATOM 642 C C . ARG A 1 83 ? -10.735 4.103 6.122 1.00 78.69 83 ARG A C 1
ATOM 644 O O . ARG A 1 83 ? -11.358 4.808 6.902 1.00 78.69 83 ARG A O 1
ATOM 651 N N . SER A 1 84 ? -10.017 3.058 6.530 1.00 67.38 84 SER A N 1
ATOM 652 C CA . SER A 1 84 ? -9.962 2.619 7.936 1.00 67.38 84 SER A CA 1
ATOM 653 C C . SER A 1 84 ? -9.268 3.609 8.884 1.00 67.38 84 SER A C 1
ATOM 655 O O . SER A 1 84 ? -9.372 3.474 10.103 1.00 67.38 84 SER A O 1
ATOM 657 N N . SER A 1 85 ? -8.530 4.577 8.334 1.00 69.25 85 SER A N 1
ATOM 658 C CA . SER A 1 85 ? -7.876 5.646 9.093 1.00 69.25 85 SER A CA 1
ATOM 659 C C . SER A 1 85 ? -8.742 6.902 9.183 1.00 69.25 85 SER A C 1
ATOM 661 O O . SER A 1 85 ? -8.406 7.805 9.946 1.00 69.25 85 SER A O 1
ATOM 663 N N . GLN A 1 86 ? -9.846 6.982 8.430 1.00 68.69 86 GLN A N 1
ATOM 664 C CA . GLN A 1 86 ? -10.767 8.100 8.553 1.00 68.69 86 GLN A CA 1
ATOM 665 C C . GLN A 1 86 ? -11.559 8.002 9.864 1.00 68.69 86 GLN A C 1
ATOM 667 O O . GLN A 1 86 ? -12.095 6.936 10.179 1.00 68.69 86 GLN A O 1
ATOM 672 N N . PRO A 1 87 ? -11.715 9.121 10.594 1.00 61.84 87 PRO A N 1
ATOM 673 C CA . PRO A 1 87 ? -12.426 9.153 11.871 1.00 61.84 87 PRO A CA 1
ATOM 674 C C . PRO A 1 87 ? -13.894 8.721 11.741 1.00 61.84 87 PRO A C 1
ATOM 676 O O . PRO A 1 87 ? -14.466 8.207 12.686 1.00 61.84 87 PRO A O 1
ATOM 679 N N . SER A 1 88 ? -14.502 8.847 10.558 1.00 67.88 88 SER A N 1
ATOM 680 C CA . SER A 1 88 ? -15.879 8.392 10.322 1.00 67.88 88 SER A CA 1
ATOM 681 C C . SER A 1 88 ? -16.023 6.867 10.157 1.00 67.88 88 SER A C 1
ATOM 683 O O . SER A 1 88 ? -17.147 6.371 10.207 1.00 67.88 88 SER A O 1
ATOM 685 N N . GLN A 1 89 ? -14.935 6.123 9.914 1.00 72.12 89 GLN A N 1
ATOM 686 C CA . GLN A 1 89 ? -14.953 4.665 9.683 1.00 72.12 89 GLN A CA 1
ATOM 687 C C . GLN A 1 89 ? -14.091 3.866 10.668 1.00 72.12 89 GLN A C 1
ATOM 689 O O . GLN A 1 89 ? -14.063 2.636 10.601 1.00 72.12 89 GLN A O 1
ATOM 694 N N . GLU A 1 90 ? -13.427 4.530 11.612 1.00 81.12 90 GLU A N 1
ATOM 695 C CA . GLU A 1 90 ? -12.672 3.876 12.688 1.00 81.12 90 GLU A CA 1
ATOM 696 C C . GLU A 1 90 ? -13.548 2.944 13.546 1.00 81.12 90 GLU A C 1
ATOM 698 O O . GLU A 1 90 ? -13.057 1.958 14.087 1.00 81.12 90 GLU A O 1
ATOM 703 N N . ASP A 1 91 ? -14.860 3.191 13.573 1.00 85.81 91 ASP A N 1
ATOM 704 C CA . ASP A 1 91 ? -15.881 2.342 14.187 1.00 85.81 91 ASP A CA 1
ATOM 705 C C . ASP A 1 91 ? -15.851 0.888 13.697 1.00 85.81 91 ASP A C 1
ATOM 707 O O . ASP A 1 91 ? -16.134 -0.018 14.476 1.00 85.81 91 ASP A O 1
ATOM 711 N N . LEU A 1 92 ? -15.500 0.663 12.424 1.00 84.75 92 LEU A N 1
ATOM 712 C CA . LEU A 1 92 ? -15.449 -0.662 11.793 1.00 84.75 92 LEU A CA 1
ATOM 713 C C . LEU A 1 92 ? -14.114 -1.379 12.021 1.00 84.75 92 LEU A C 1
ATOM 715 O O . LEU A 1 92 ? -13.953 -2.539 11.636 1.00 84.75 92 LEU A O 1
ATOM 719 N N . ARG A 1 93 ? -13.127 -0.701 12.612 1.00 87.38 93 ARG A N 1
ATOM 720 C CA . ARG A 1 93 ? -11.813 -1.288 12.852 1.00 87.38 93 ARG A CA 1
ATOM 721 C C . ARG A 1 93 ? -11.926 -2.353 13.930 1.00 87.38 93 ARG A C 1
ATOM 723 O O . ARG A 1 93 ? -12.585 -2.159 14.945 1.00 87.38 93 ARG A O 1
ATOM 730 N N . LEU A 1 94 ? -11.270 -3.488 13.718 1.00 89.69 94 LEU A N 1
ATOM 731 C CA . LEU A 1 94 ? -11.214 -4.538 14.727 1.00 89.69 94 LEU A CA 1
ATOM 732 C C . LEU A 1 94 ? -10.251 -4.153 15.846 1.00 89.69 94 LEU A C 1
ATOM 734 O O . LEU A 1 94 ? -9.221 -3.510 15.620 1.00 89.69 94 LEU A O 1
ATOM 738 N N . VAL A 1 95 ? -10.560 -4.594 17.063 1.00 88.88 95 VAL A N 1
ATOM 739 C CA . VAL A 1 95 ? -9.640 -4.498 18.200 1.00 88.88 95 VAL A CA 1
ATOM 740 C C . VAL A 1 95 ? -8.348 -5.245 17.868 1.00 88.88 95 VAL A C 1
ATOM 742 O O . VAL A 1 95 ? -7.274 -4.750 18.176 1.00 88.88 95 VAL A O 1
ATOM 745 N N . ALA A 1 96 ? -8.429 -6.393 17.184 1.00 86.88 96 ALA A N 1
ATOM 746 C CA . ALA A 1 96 ? -7.300 -7.167 16.655 1.00 86.88 96 ALA A CA 1
ATOM 747 C C . ALA A 1 96 ? -6.260 -7.651 17.694 1.00 86.88 96 ALA A C 1
ATOM 749 O O . ALA A 1 96 ? -5.227 -8.204 17.321 1.00 86.88 96 ALA A O 1
ATOM 750 N N . PHE A 1 97 ? -6.522 -7.495 18.996 1.00 85.31 97 PHE A N 1
ATOM 751 C CA . PHE A 1 97 ? -5.694 -8.032 20.079 1.00 85.31 97 PHE A CA 1
ATOM 752 C C . PHE A 1 97 ? -6.522 -8.391 21.321 1.00 85.31 97 PHE A C 1
ATOM 754 O O . PHE A 1 97 ? -7.636 -7.908 21.523 1.00 85.31 97 PHE A O 1
ATOM 761 N N . GLY A 1 98 ? -5.954 -9.242 22.178 1.00 87.62 98 GLY A N 1
ATOM 762 C CA . GLY A 1 98 ? -6.588 -9.669 23.426 1.00 87.62 98 GLY A CA 1
ATOM 763 C C . GLY A 1 98 ? -7.825 -10.550 23.222 1.00 87.62 98 GLY A C 1
ATOM 764 O O . GLY A 1 98 ? -8.031 -11.143 22.165 1.00 87.62 98 GLY A O 1
ATOM 765 N N . VAL A 1 99 ? -8.646 -10.638 24.271 1.00 87.50 99 VAL A N 1
ATOM 766 C CA . VAL A 1 99 ? -9.856 -11.483 24.315 1.00 87.50 99 VAL A CA 1
ATOM 767 C C . VAL A 1 99 ? -10.947 -10.974 23.362 1.00 87.50 99 VAL A C 1
ATOM 769 O O . VAL A 1 99 ? -11.745 -11.755 22.859 1.00 87.50 99 VAL A O 1
ATOM 772 N N . HIS A 1 100 ? -10.948 -9.675 23.053 1.00 88.12 100 HIS A N 1
ATOM 773 C CA . HIS A 1 100 ? -11.960 -9.016 22.222 1.00 88.12 100 HIS A CA 1
ATOM 774 C C . HIS A 1 100 ? -11.488 -8.726 20.790 1.00 88.12 100 HIS A C 1
ATOM 776 O O . HIS A 1 100 ? -12.025 -7.835 20.142 1.00 88.12 100 HIS A O 1
ATOM 782 N N . LYS A 1 101 ? -10.484 -9.457 20.289 1.00 87.12 101 LYS A N 1
ATOM 783 C CA . LYS A 1 101 ? -9.832 -9.204 18.990 1.00 87.12 101 LYS A CA 1
ATOM 784 C C . LYS A 1 101 ? -10.786 -9.172 17.785 1.00 87.12 101 LYS A C 1
ATOM 786 O O . LYS A 1 101 ? -10.501 -8.454 16.831 1.00 87.12 101 LYS A O 1
ATOM 791 N N . ASP A 1 102 ? -11.887 -9.918 17.857 1.00 89.00 102 ASP A N 1
ATOM 792 C CA . ASP A 1 102 ? -12.858 -10.080 16.770 1.00 89.00 102 ASP A CA 1
ATOM 793 C C . ASP A 1 102 ? -14.004 -9.053 16.840 1.00 89.00 102 ASP A C 1
ATOM 795 O O . ASP A 1 102 ? -14.876 -9.042 15.977 1.00 89.00 102 ASP A O 1
ATOM 799 N N . LEU A 1 103 ? -14.016 -8.180 17.856 1.00 88.44 103 LEU A N 1
ATOM 800 C CA . LEU A 1 103 ? -14.984 -7.090 17.960 1.00 88.44 103 LEU A CA 1
ATOM 801 C C . LEU A 1 103 ? -14.486 -5.848 17.232 1.00 88.44 103 LEU A C 1
ATOM 803 O O . LEU A 1 103 ? -13.285 -5.552 17.219 1.00 88.44 103 LEU A O 1
ATOM 807 N N . THR A 1 104 ? -15.429 -5.092 16.677 1.00 91.81 104 THR A N 1
ATOM 808 C CA . THR A 1 104 ? -15.149 -3.749 16.182 1.00 91.81 104 THR A CA 1
ATOM 809 C C . THR A 1 104 ? -14.963 -2.775 17.344 1.00 91.81 104 THR A C 1
ATOM 811 O O . THR A 1 104 ? -15.364 -3.036 18.485 1.00 91.81 104 THR A O 1
ATOM 814 N N . TRP A 1 105 ? -14.335 -1.635 17.073 1.00 91.12 105 TRP A N 1
ATOM 815 C CA . TRP A 1 105 ? -14.150 -0.581 18.063 1.00 91.12 105 TRP A CA 1
ATOM 816 C C . TRP A 1 105 ? -15.497 -0.048 18.563 1.00 91.12 105 TRP A C 1
ATOM 818 O O . TRP A 1 105 ? -15.657 0.130 19.774 1.00 91.12 105 TRP A O 1
ATOM 828 N N . ARG A 1 106 ? -16.482 0.108 17.665 1.00 90.56 106 ARG A N 1
ATOM 829 C CA . ARG A 1 106 ? -17.848 0.516 18.018 1.00 90.56 106 ARG A CA 1
ATOM 830 C C . ARG A 1 106 ? -18.535 -0.515 18.905 1.00 90.56 106 ARG A C 1
ATOM 832 O O . ARG A 1 106 ? -19.004 -0.158 19.983 1.00 90.56 106 ARG A O 1
ATOM 839 N N . ASP A 1 107 ? -18.545 -1.785 18.501 1.00 91.62 107 ASP A N 1
ATOM 840 C CA . ASP A 1 107 ? -19.222 -2.846 19.260 1.00 91.62 107 ASP A CA 1
ATOM 841 C C . ASP A 1 107 ? -18.633 -2.997 20.664 1.00 91.62 107 ASP A C 1
ATOM 843 O O . ASP A 1 107 ? -19.350 -3.276 21.624 1.00 91.62 107 ASP A O 1
ATOM 847 N N . LEU A 1 108 ? -17.318 -2.797 20.805 1.00 92.56 108 LEU A N 1
ATOM 848 C CA . LEU A 1 108 ? -16.657 -2.814 22.103 1.00 92.56 108 LEU A CA 1
ATOM 849 C C . LEU A 1 108 ? -17.064 -1.616 22.977 1.00 92.56 108 LEU A C 1
ATOM 851 O O . LEU A 1 108 ? -17.243 -1.785 24.184 1.00 92.56 108 LEU A O 1
ATOM 855 N N . TYR A 1 109 ? -17.189 -0.422 22.392 1.00 90.69 109 TYR A N 1
ATOM 856 C CA . TYR A 1 109 ? -17.539 0.806 23.111 1.00 90.69 109 TYR A CA 1
ATOM 857 C C . TYR A 1 109 ? -19.018 0.853 23.521 1.00 90.69 109 TYR A C 1
ATOM 859 O O . TYR A 1 109 ? -19.331 1.217 24.655 1.00 90.69 109 TYR A O 1
ATOM 867 N N . GLU A 1 110 ? -19.919 0.453 22.622 1.00 90.75 110 GLU A N 1
ATOM 868 C CA . GLU A 1 110 ? -21.376 0.491 22.819 1.00 90.75 110 GLU A CA 1
ATOM 869 C C . GLU A 1 110 ? -21.915 -0.728 23.581 1.00 90.75 110 GLU A C 1
ATOM 871 O O . GLU A 1 110 ? -23.070 -0.740 24.013 1.00 90.75 110 GLU A O 1
ATOM 876 N N . ALA A 1 111 ? -21.083 -1.748 23.800 1.00 90.69 111 ALA A N 1
ATOM 877 C CA . ALA A 1 111 ? -21.473 -2.930 24.547 1.00 90.69 111 ALA A CA 1
ATOM 878 C C . ALA A 1 111 ? -22.000 -2.610 25.955 1.00 90.69 111 ALA A C 1
ATOM 880 O O . ALA A 1 111 ? -21.352 -1.965 26.784 1.00 90.69 111 ALA A O 1
ATOM 881 N N . THR A 1 112 ? -23.158 -3.184 26.274 1.00 88.69 112 THR A N 1
ATOM 882 C CA . THR A 1 112 ? -23.780 -3.114 27.604 1.00 88.69 112 THR A CA 1
ATOM 883 C C . THR A 1 112 ? -23.235 -4.158 28.585 1.00 88.69 112 THR A C 1
ATOM 885 O O . THR A 1 112 ? -23.424 -4.016 29.797 1.00 88.69 112 THR A O 1
ATOM 888 N N . ASP A 1 113 ? -22.496 -5.159 28.096 1.00 93.44 113 ASP A N 1
ATOM 889 C CA . ASP A 1 113 ? -21.912 -6.234 28.901 1.00 93.44 113 ASP A CA 1
ATOM 890 C C . ASP A 1 113 ? -20.947 -5.709 29.973 1.00 93.44 113 ASP A C 1
ATOM 892 O O . ASP A 1 113 ? -20.049 -4.907 29.699 1.00 93.44 113 ASP A O 1
ATOM 896 N N . LYS A 1 114 ? -21.069 -6.215 31.209 1.00 91.31 114 LYS A N 1
ATOM 897 C CA . LYS A 1 114 ? -20.189 -5.815 32.325 1.00 91.31 114 LYS A CA 1
ATOM 898 C C . LYS A 1 114 ? -18.706 -6.047 32.019 1.00 91.31 114 LYS A C 1
ATOM 900 O O . LYS A 1 114 ? -17.883 -5.219 32.403 1.00 91.31 114 LYS A O 1
ATOM 905 N N . GLU A 1 115 ? -18.380 -7.136 31.326 1.00 92.38 115 GLU A N 1
ATOM 906 C CA . GLU A 1 115 ? -17.009 -7.487 30.939 1.00 92.38 115 GLU A CA 1
ATOM 907 C C . GLU A 1 115 ? -16.416 -6.461 29.964 1.00 92.38 115 GLU A C 1
ATOM 909 O O . GLU A 1 115 ? -15.400 -5.836 30.270 1.00 92.38 115 GLU A O 1
ATOM 914 N N . LYS A 1 116 ? -17.103 -6.200 28.845 1.00 91.38 116 LYS A N 1
ATOM 915 C CA . LYS A 1 116 ? -16.661 -5.251 27.812 1.00 91.38 116 LYS A CA 1
ATOM 916 C C . LYS A 1 116 ? -16.570 -3.826 28.363 1.00 91.38 116 LYS A C 1
ATOM 918 O O . LYS A 1 116 ? -15.565 -3.145 28.169 1.00 91.38 116 LYS A O 1
ATOM 923 N N . ARG A 1 117 ? -17.544 -3.402 29.178 1.00 92.31 117 ARG A N 1
ATOM 924 C CA . ARG A 1 117 ? -17.490 -2.114 29.897 1.00 92.31 117 ARG A CA 1
ATOM 925 C C . ARG A 1 117 ? -16.308 -2.030 30.864 1.00 92.31 117 ARG A C 1
ATOM 927 O O . ARG A 1 117 ? -15.702 -0.963 31.006 1.00 92.31 117 ARG A O 1
ATOM 934 N N . GLY A 1 118 ? -15.988 -3.132 31.542 1.00 92.75 118 GLY A N 1
ATOM 935 C CA . GLY A 1 118 ? -14.804 -3.259 32.389 1.00 92.75 118 GLY A CA 1
ATOM 936 C C . GLY A 1 118 ? -13.517 -3.084 31.586 1.00 92.75 118 GLY A C 1
ATOM 937 O O . GLY A 1 118 ? -12.655 -2.297 31.979 1.00 92.75 118 GLY A O 1
ATOM 938 N N . TYR A 1 119 ? -13.435 -3.726 30.422 1.00 91.06 119 TYR A N 1
ATOM 939 C CA . TYR A 1 119 ? -12.299 -3.628 29.510 1.00 91.06 119 TYR A CA 1
ATOM 940 C C . TYR A 1 119 ? -12.104 -2.209 28.957 1.00 91.06 119 TYR A C 1
ATOM 942 O O . TYR A 1 119 ? -11.002 -1.671 29.035 1.00 91.06 119 TYR A O 1
ATOM 950 N N . VAL A 1 120 ? -13.172 -1.537 28.511 1.00 92.94 120 VAL A N 1
ATOM 951 C CA . VAL A 1 120 ? -13.117 -0.125 28.079 1.00 92.94 120 VAL A CA 1
ATOM 952 C C . VAL A 1 120 ? -12.668 0.783 29.231 1.00 92.94 120 VAL A C 1
ATOM 954 O O . VAL A 1 120 ? -11.835 1.668 29.046 1.00 92.94 120 VAL A O 1
ATOM 957 N N . LYS A 1 121 ? -13.159 0.562 30.460 1.00 93.00 121 LYS A N 1
ATOM 958 C CA . LYS A 1 121 ? -12.707 1.315 31.647 1.00 93.00 121 LYS A CA 1
ATOM 959 C C . LYS A 1 121 ? -11.225 1.088 31.953 1.00 93.00 121 LYS A C 1
ATOM 961 O O . LYS A 1 121 ? -10.551 2.031 32.362 1.00 93.00 121 LYS A O 1
ATOM 966 N N . TRP A 1 122 ? -10.729 -0.130 31.766 1.00 92.62 122 TRP A N 1
ATOM 967 C CA . TRP A 1 122 ? -9.313 -0.446 31.911 1.00 92.62 122 TRP A CA 1
ATOM 968 C C . TRP A 1 122 ? -8.469 0.237 30.825 1.00 92.62 122 TRP A C 1
ATOM 970 O O . TRP A 1 122 ? -7.485 0.889 31.172 1.00 92.62 122 TRP A O 1
ATOM 980 N N . LEU A 1 123 ? -8.902 0.194 29.557 1.00 92.12 123 LEU A N 1
ATOM 981 C CA . LEU A 1 123 ? -8.238 0.844 28.418 1.00 92.12 123 LEU A CA 1
ATOM 982 C C . LEU A 1 123 ? -8.052 2.352 28.623 1.00 92.12 123 LEU A C 1
ATOM 984 O O . LEU A 1 123 ? -6.990 2.882 28.310 1.00 92.12 123 LEU A O 1
ATOM 988 N N . ARG A 1 124 ? -9.031 3.040 29.228 1.00 91.38 124 ARG A N 1
ATOM 989 C CA . ARG A 1 124 ? -8.924 4.476 29.564 1.00 91.38 124 ARG A CA 1
ATOM 990 C C . ARG A 1 124 ? -7.715 4.815 30.440 1.00 91.38 124 ARG A C 1
ATOM 992 O O . ARG A 1 124 ? -7.237 5.939 30.388 1.00 91.38 124 ARG A O 1
ATOM 999 N N . ARG A 1 125 ? -7.248 3.870 31.260 1.00 90.38 125 ARG A N 1
ATOM 1000 C CA . ARG A 1 125 ? -6.168 4.079 32.238 1.00 90.38 125 ARG A CA 1
ATOM 1001 C C . ARG A 1 125 ? -4.805 3.591 31.755 1.00 90.38 125 ARG A C 1
ATOM 1003 O O . ARG A 1 125 ? -3.831 3.761 32.479 1.00 90.38 125 ARG A O 1
ATOM 1010 N N . GLN A 1 126 ? -4.737 2.942 30.595 1.00 88.69 126 GLN A N 1
ATOM 1011 C CA . GLN A 1 126 ? -3.479 2.399 30.093 1.00 88.69 126 GLN A CA 1
ATOM 1012 C C . GLN A 1 126 ? -2.617 3.482 29.446 1.00 88.69 126 GLN A C 1
ATOM 1014 O O . GLN A 1 126 ? -3.119 4.488 28.960 1.00 88.69 126 GLN A O 1
ATOM 1019 N N . THR A 1 127 ? -1.311 3.251 29.407 1.00 87.19 127 THR A N 1
ATOM 1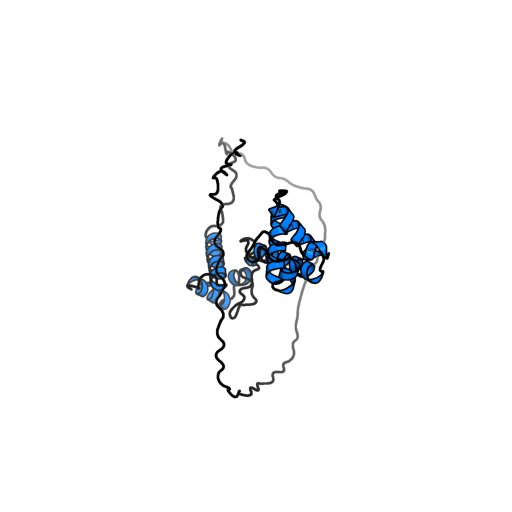020 C CA . THR A 1 127 ? -0.353 4.045 28.630 1.00 87.19 127 THR A CA 1
ATOM 1021 C C . THR A 1 127 ? 0.254 3.145 27.551 1.00 87.19 127 THR A C 1
ATOM 1023 O O . THR A 1 127 ? 1.318 2.551 27.740 1.00 87.19 127 THR A O 1
ATOM 1026 N N . PRO A 1 128 ? -0.461 2.941 26.432 1.00 87.12 128 PRO A N 1
ATOM 1027 C CA . PRO A 1 128 ? 0.020 2.106 25.347 1.00 87.12 128 PRO A CA 1
ATOM 1028 C C . PRO A 1 128 ? 1.244 2.735 24.683 1.00 87.12 128 PRO A C 1
ATOM 1030 O O . PRO A 1 128 ? 1.410 3.953 24.646 1.00 87.12 128 PRO A O 1
ATOM 1033 N N . ARG A 1 129 ? 2.109 1.881 24.130 1.00 87.88 129 ARG A N 1
ATOM 1034 C CA . ARG A 1 129 ? 3.260 2.340 23.349 1.00 87.88 129 ARG A CA 1
ATOM 1035 C C . ARG A 1 129 ? 2.780 3.043 22.081 1.00 87.88 129 ARG A C 1
ATOM 1037 O O . ARG A 1 129 ? 1.814 2.594 21.453 1.00 87.88 129 ARG A O 1
ATOM 1044 N N . THR A 1 130 ? 3.499 4.087 21.690 1.00 86.25 130 THR A N 1
ATOM 1045 C CA . THR A 1 130 ? 3.220 4.852 20.475 1.00 86.25 130 THR A CA 1
ATOM 1046 C C . THR A 1 130 ? 3.268 3.957 19.234 1.00 86.25 130 THR A C 1
ATOM 1048 O O . THR A 1 130 ? 4.152 3.110 19.101 1.00 86.25 130 THR A O 1
ATOM 1051 N N . GLY A 1 131 ? 2.305 4.127 18.332 1.00 84.19 131 GLY A N 1
ATOM 1052 C CA . GLY A 1 131 ? 2.155 3.367 17.092 1.00 84.19 131 GLY A CA 1
ATOM 1053 C C . GLY A 1 131 ? 1.448 2.016 17.244 1.00 84.19 131 GLY A C 1
ATOM 1054 O O . GLY A 1 131 ? 1.368 1.263 16.275 1.00 84.19 131 GLY A O 1
ATOM 1055 N N . THR A 1 132 ? 0.931 1.672 18.429 1.00 88.56 132 THR A N 1
ATOM 1056 C CA . THR A 1 132 ? 0.243 0.386 18.642 1.00 88.56 132 THR A CA 1
ATOM 1057 C C . THR A 1 132 ? -1.256 0.452 18.342 1.00 88.56 132 THR A C 1
ATOM 1059 O O . THR A 1 132 ? -1.896 1.495 18.465 1.00 88.56 132 THR A O 1
ATOM 1062 N N . GLN A 1 133 ? -1.858 -0.701 18.021 1.00 86.88 133 GLN A N 1
ATOM 1063 C CA . GLN A 1 133 ? -3.321 -0.828 17.891 1.00 86.88 133 GLN A CA 1
ATOM 1064 C C . GLN A 1 133 ? -4.054 -0.430 19.183 1.00 86.88 133 GLN A C 1
ATOM 1066 O O . GLN A 1 133 ? -5.149 0.120 19.136 1.00 86.88 133 GLN A O 1
ATOM 1071 N N . MET A 1 134 ? -3.430 -0.669 20.339 1.00 90.62 134 MET A N 1
ATOM 1072 C CA . MET A 1 134 ? -3.971 -0.307 21.647 1.00 90.62 134 MET A CA 1
ATOM 1073 C C . MET A 1 134 ? -4.025 1.209 21.861 1.00 90.62 134 MET A C 1
ATOM 1075 O O . MET A 1 134 ? -5.013 1.704 22.395 1.00 90.62 134 MET A O 1
ATOM 1079 N N . GLU A 1 135 ? -3.007 1.945 21.406 1.00 90.75 135 GLU A N 1
ATOM 1080 C CA . GLU A 1 135 ? -3.018 3.414 21.403 1.00 90.75 135 GLU A CA 1
ATOM 1081 C C . GLU A 1 135 ? -4.126 3.954 20.499 1.00 90.75 135 GLU A C 1
ATOM 1083 O O . GLU A 1 135 ? -4.863 4.858 20.890 1.00 90.75 135 GLU A O 1
ATOM 1088 N N . ALA A 1 136 ? -4.285 3.367 19.312 1.00 89.44 136 ALA A N 1
ATOM 1089 C CA . ALA A 1 136 ? -5.315 3.778 18.370 1.00 89.44 136 ALA A CA 1
ATOM 1090 C C . ALA A 1 136 ? -6.731 3.561 18.947 1.00 89.44 136 ALA A C 1
ATOM 1092 O O . ALA A 1 136 ? -7.545 4.486 18.938 1.00 89.44 136 ALA A O 1
ATOM 1093 N N . LEU A 1 137 ? -6.984 2.394 19.554 1.00 90.81 137 LEU A N 1
ATOM 1094 C CA . LEU A 1 137 ? -8.243 2.091 20.244 1.00 90.81 137 LEU A CA 1
ATOM 1095 C C . LEU A 1 137 ? -8.481 3.005 21.457 1.00 90.81 137 LEU A C 1
ATOM 1097 O O . LEU A 1 137 ? -9.604 3.439 21.701 1.00 90.81 137 LEU A O 1
ATOM 1101 N N . GLN A 1 138 ? -7.440 3.328 22.226 1.00 92.19 138 GLN A N 1
ATOM 1102 C CA . GLN A 1 138 ? -7.576 4.247 23.355 1.00 92.19 138 GLN A CA 1
ATOM 1103 C C . GLN A 1 138 ? -7.946 5.662 22.892 1.00 92.19 138 GLN A C 1
ATOM 1105 O O . GLN A 1 138 ? -8.854 6.269 23.461 1.00 92.19 138 GLN A O 1
ATOM 1110 N N . LYS A 1 139 ? -7.282 6.182 21.851 1.00 90.75 139 LYS A N 1
ATOM 1111 C CA . LYS A 1 139 ? -7.603 7.494 21.266 1.00 90.75 139 LYS A CA 1
ATOM 1112 C C . LYS A 1 139 ? -9.043 7.546 20.759 1.00 90.75 139 LYS A C 1
ATOM 1114 O O . LYS A 1 139 ? -9.711 8.552 20.981 1.00 90.75 139 LYS A O 1
ATOM 1119 N N . TYR A 1 140 ? -9.521 6.467 20.137 1.00 90.62 140 TYR A N 1
ATOM 1120 C CA . TYR A 1 140 ? -10.920 6.323 19.736 1.00 90.62 140 TYR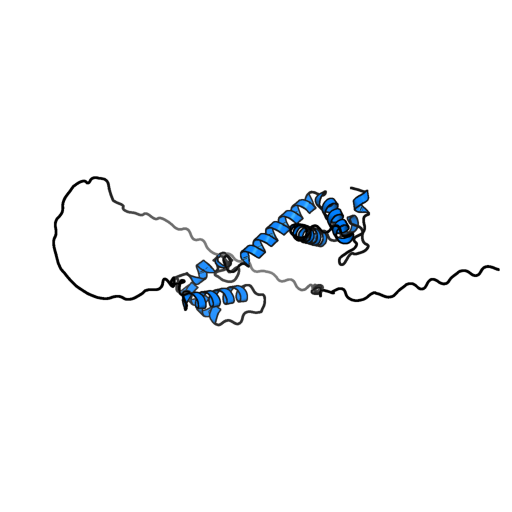 A CA 1
ATOM 1121 C C . TYR A 1 140 ? -11.876 6.457 20.929 1.00 90.62 140 TYR A C 1
ATOM 1123 O O . TYR A 1 140 ? -12.734 7.336 20.933 1.00 90.62 140 TYR A O 1
ATOM 1131 N N . ILE A 1 141 ? -11.673 5.658 21.986 1.00 91.69 141 ILE A N 1
ATOM 1132 C CA . ILE A 1 141 ? -12.515 5.675 23.196 1.00 91.69 141 ILE A CA 1
ATOM 1133 C C . ILE A 1 141 ? -12.555 7.075 23.823 1.00 91.69 141 ILE A C 1
ATOM 1135 O O . ILE A 1 141 ? -13.626 7.559 24.183 1.00 91.69 141 ILE A O 1
ATOM 1139 N N . LEU A 1 142 ? -11.401 7.740 23.944 1.00 90.69 142 LEU A N 1
ATOM 1140 C CA . LEU A 1 142 ? -11.313 9.081 24.530 1.00 90.69 142 LEU A CA 1
ATOM 1141 C C . LEU A 1 142 ? -12.022 10.144 23.684 1.00 90.69 142 LEU A C 1
ATOM 1143 O O . LEU A 1 142 ? -12.609 11.067 24.244 1.00 90.69 142 LEU A O 1
ATOM 1147 N N . ARG A 1 143 ? -11.972 10.026 22.354 1.00 89.56 143 ARG A N 1
ATOM 1148 C CA . ARG A 1 143 ? -12.685 10.926 21.440 1.00 89.56 143 ARG A CA 1
ATOM 1149 C C . ARG A 1 143 ? -14.197 10.724 21.536 1.00 89.56 143 ARG A C 1
ATOM 1151 O O . ARG A 1 143 ? -14.920 11.690 21.754 1.00 89.56 143 ARG A O 1
ATOM 1158 N N . ARG A 1 144 ? -14.661 9.472 21.497 1.00 89.44 144 ARG A N 1
ATOM 1159 C CA . ARG A 1 144 ? -16.083 9.122 21.648 1.00 89.44 144 ARG A CA 1
ATOM 1160 C C . ARG A 1 144 ? -16.648 9.529 23.009 1.00 89.44 144 ARG A C 1
ATOM 1162 O O . ARG A 1 144 ? -17.800 9.949 23.094 1.00 89.44 144 ARG A O 1
ATOM 1169 N N . ASP A 1 145 ? -15.840 9.453 24.069 1.00 89.38 145 ASP A N 1
ATOM 1170 C CA . ASP A 1 145 ? -16.201 9.960 25.398 1.00 89.38 145 ASP A CA 1
ATOM 1171 C C . ASP A 1 145 ? -16.382 11.495 25.385 1.00 89.38 145 ASP A C 1
ATOM 1173 O O . ASP A 1 145 ? -17.286 11.999 26.052 1.00 89.38 145 ASP A O 1
ATOM 1177 N N . GLN A 1 146 ? -15.569 12.245 24.625 1.00 88.88 146 GLN A N 1
ATOM 1178 C CA . GLN A 1 146 ? -15.731 13.701 24.462 1.00 88.88 146 GLN A CA 1
ATOM 1179 C C . GLN A 1 146 ? -17.010 14.043 23.690 1.00 88.88 146 GLN A C 1
ATOM 1181 O O . GLN A 1 146 ? -17.779 14.886 24.146 1.00 88.88 146 GLN A O 1
ATOM 1186 N N . GLU A 1 147 ? -17.279 13.345 22.585 1.00 87.06 147 GLU A N 1
ATOM 1187 C CA . GLU A 1 147 ? -18.502 13.504 21.781 1.00 87.06 147 GLU A CA 1
ATOM 1188 C C . GLU A 1 147 ? -19.767 13.133 22.567 1.00 87.06 147 GLU A C 1
ATOM 1190 O O . GLU A 1 147 ? -20.783 13.815 22.486 1.00 87.06 147 GLU A O 1
ATOM 1195 N N . SER A 1 148 ? -19.705 12.080 23.387 1.00 82.75 148 SER A N 1
ATOM 1196 C CA . SER A 1 148 ? -20.841 11.652 24.216 1.00 82.75 148 SER A CA 1
ATOM 1197 C C . SER A 1 148 ? -21.083 12.585 25.406 1.00 82.75 148 SER A C 1
ATOM 1199 O O . SER A 1 148 ? -22.199 12.663 25.918 1.00 82.75 148 SER A O 1
ATOM 1201 N N . ARG A 1 149 ? -20.041 13.286 25.875 1.00 81.31 149 ARG A N 1
ATOM 1202 C CA . ARG A 1 149 ? -20.130 14.257 26.976 1.00 81.31 149 ARG A CA 1
ATOM 1203 C C . ARG A 1 149 ? -20.605 15.632 26.506 1.00 81.31 149 ARG A C 1
ATOM 1205 O O . ARG A 1 149 ? -21.190 16.361 27.303 1.00 81.31 149 ARG A O 1
ATOM 1212 N N . TYR A 1 150 ? -20.384 15.952 25.235 1.00 67.88 150 TYR A N 1
ATOM 1213 C CA . TYR A 1 150 ? -20.851 17.169 24.588 1.00 67.88 150 TYR A CA 1
ATOM 1214 C C . TYR A 1 150 ? -21.514 16.800 23.259 1.00 67.88 150 TYR A C 1
ATOM 1216 O O . TYR A 1 150 ? -20.844 16.850 22.225 1.00 67.88 150 TYR A O 1
ATOM 1224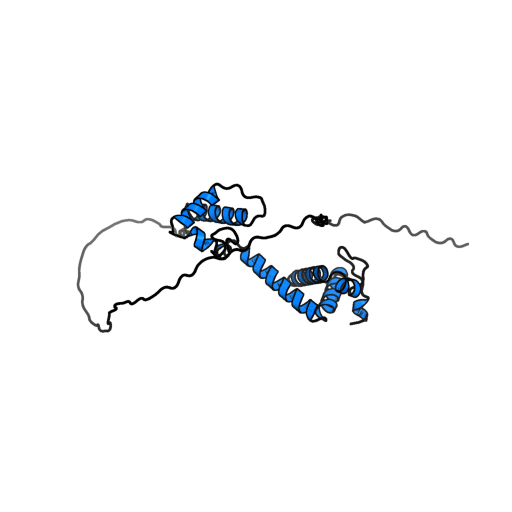 N N . PRO A 1 151 ? -22.813 16.437 23.244 1.00 59.22 151 PRO A N 1
ATOM 1225 C CA . PRO A 1 151 ? -23.521 16.369 21.978 1.00 59.22 151 PRO A CA 1
ATOM 1226 C C . PRO A 1 151 ? -23.385 17.750 21.341 1.00 59.22 151 PRO A C 1
ATOM 1228 O O . PRO A 1 151 ? -23.762 18.750 21.957 1.00 59.22 151 PRO A O 1
ATOM 1231 N N . ALA A 1 152 ? -22.763 17.813 20.161 1.00 54.31 152 ALA A N 1
ATOM 1232 C CA . ALA A 1 152 ? -22.645 19.042 19.399 1.00 54.31 152 ALA A CA 1
ATOM 1233 C C . ALA A 1 152 ? -24.022 19.708 19.389 1.00 54.31 152 ALA A C 1
ATOM 1235 O O . ALA A 1 152 ? -24.992 19.120 18.903 1.00 54.31 152 ALA A O 1
ATOM 1236 N N . SER A 1 153 ? -24.104 20.893 20.004 1.00 48.12 153 SER A N 1
ATOM 1237 C CA . SER A 1 153 ? -25.262 21.766 19.901 1.00 48.12 153 SER A CA 1
ATOM 1238 C C . SER A 1 153 ? -25.539 21.894 18.414 1.00 48.12 153 SER A C 1
ATOM 1240 O O . SER A 1 153 ? -24.762 22.501 17.673 1.00 48.12 153 SER A O 1
ATOM 1242 N N . SER A 1 154 ? -26.577 21.193 17.966 1.00 49.31 154 SER A N 1
ATOM 1243 C CA . SER A 1 154 ? -27.069 21.295 16.608 1.00 49.31 154 SER A CA 1
ATOM 1244 C C . SER A 1 154 ? -27.283 22.773 16.354 1.00 49.31 154 SER A C 1
ATOM 1246 O O . SER A 1 154 ? -27.866 23.455 17.195 1.00 49.31 154 SER A O 1
ATOM 1248 N N . GLN A 1 155 ? -26.748 23.259 15.238 1.00 52.66 155 GLN A N 1
ATOM 1249 C CA . GLN A 1 155 ? -26.993 24.594 14.720 1.00 52.66 155 GLN A CA 1
ATOM 1250 C C . GLN A 1 155 ? -28.474 24.945 14.896 1.00 52.66 155 GLN A C 1
ATOM 1252 O O . GLN A 1 155 ? -29.329 24.499 14.132 1.00 52.66 155 GLN A O 1
ATOM 1257 N N . VAL A 1 156 ? -28.789 25.728 15.926 1.00 42.78 156 VAL A N 1
ATOM 1258 C CA . VAL A 1 156 ? -30.081 26.386 16.020 1.00 42.78 156 VAL A CA 1
ATOM 1259 C C . VAL A 1 156 ? -29.969 27.549 15.059 1.00 42.78 156 VAL A C 1
ATOM 1261 O O . VAL A 1 156 ? -29.179 28.471 15.271 1.00 42.78 156 VAL A O 1
ATOM 1264 N N . GLY A 1 157 ? -30.709 27.443 13.958 1.00 44.69 157 GLY A N 1
ATOM 1265 C CA . GLY A 1 157 ? -30.898 28.531 13.021 1.00 44.69 157 GLY A CA 1
ATOM 1266 C C . GLY A 1 157 ? -31.227 29.805 13.788 1.00 44.69 157 GLY A C 1
ATOM 1267 O O . GLY A 1 157 ? -32.220 29.874 14.510 1.00 44.69 157 GLY A O 1
ATOM 1268 N N . SER A 1 158 ? -30.377 30.812 13.621 1.00 40.06 158 SER A N 1
ATOM 1269 C CA . SER A 1 158 ? -30.708 32.182 13.977 1.00 40.06 158 SER A CA 1
ATOM 1270 C C . SER A 1 158 ? -31.697 32.693 12.931 1.00 40.06 158 SER A C 1
ATOM 1272 O O . SER A 1 158 ? -31.336 33.387 11.985 1.00 40.06 158 SER A O 1
ATOM 1274 N N . LEU A 1 159 ? -32.955 32.270 13.054 1.00 42.97 159 LEU A N 1
ATOM 1275 C CA . LEU A 1 159 ? -34.069 33.062 12.563 1.00 42.97 159 LEU A CA 1
ATOM 1276 C C . LEU A 1 159 ? -34.412 34.036 13.684 1.00 42.97 159 LEU A C 1
ATOM 1278 O O . LEU A 1 159 ? -34.867 33.643 14.757 1.00 42.97 159 LEU A O 1
ATOM 1282 N N . GLN A 1 160 ? -34.122 35.306 13.418 1.00 39.56 160 GLN A N 1
ATOM 1283 C CA . GLN A 1 160 ? -34.579 36.465 14.173 1.00 39.56 160 GLN A CA 1
ATOM 1284 C C . GLN A 1 160 ? -36.033 36.284 14.629 1.00 39.56 160 GLN A C 1
ATOM 1286 O O . GLN A 1 160 ? -36.960 36.319 13.823 1.00 39.56 160 GLN A O 1
ATOM 1291 N N . ALA A 1 161 ? -36.229 36.133 15.937 1.00 34.72 161 ALA A N 1
ATOM 1292 C CA . ALA A 1 161 ? -37.525 36.294 16.571 1.00 34.72 161 ALA A CA 1
ATOM 1293 C C . ALA A 1 161 ? -37.678 37.766 16.983 1.00 34.72 161 ALA A C 1
ATOM 1295 O O . ALA A 1 161 ? -37.038 38.233 17.925 1.00 34.72 161 ALA A O 1
ATOM 1296 N N . VAL A 1 162 ? -38.514 38.500 16.250 1.00 43.28 162 VAL A N 1
ATOM 1297 C CA . VAL A 1 162 ? -39.033 39.816 16.648 1.00 43.28 162 VAL A CA 1
ATOM 1298 C C . VAL A 1 162 ? -40.194 39.580 17.626 1.00 43.28 162 VAL A C 1
ATOM 1300 O O . VAL A 1 162 ? -41.087 38.799 17.293 1.00 43.28 162 VAL A O 1
ATOM 1303 N N . PRO A 1 163 ? -40.237 40.207 18.817 1.00 48.06 163 PRO A N 1
ATOM 1304 C CA . PRO A 1 163 ? -41.357 40.046 19.732 1.00 48.06 163 PRO A CA 1
ATOM 1305 C C . PRO A 1 163 ? -42.413 41.122 19.458 1.00 48.06 163 PRO A C 1
ATOM 1307 O O . PRO A 1 163 ? -42.105 42.311 19.434 1.00 48.06 163 PRO A O 1
ATOM 1310 N N . THR A 1 164 ? -43.681 40.745 19.304 1.00 37.25 164 THR A N 1
ATOM 1311 C CA . THR A 1 164 ? -44.805 41.675 19.506 1.00 37.25 164 THR A CA 1
ATOM 1312 C C . THR A 1 164 ? -45.995 40.930 20.107 1.00 37.25 164 THR A C 1
ATOM 1314 O O . THR A 1 164 ? -46.279 39.783 19.775 1.00 37.25 164 THR A O 1
ATOM 1317 N N . GLN A 1 165 ? -46.593 41.594 21.090 1.00 34.53 165 GLN A N 1
ATOM 1318 C CA . GLN A 1 165 ? -47.465 41.097 22.145 1.00 34.53 165 GLN A CA 1
ATOM 1319 C C . GLN A 1 165 ? -48.956 40.959 21.760 1.00 34.53 165 GLN A C 1
ATOM 1321 O O . GLN A 1 165 ? -49.413 41.543 20.785 1.00 34.53 165 GLN A O 1
ATOM 1326 N N . LEU A 1 166 ? -49.688 40.334 22.702 1.00 34.56 166 LEU A N 1
ATOM 1327 C CA . LEU A 1 166 ? -51.048 40.651 23.192 1.00 34.56 166 LEU A CA 1
ATOM 1328 C C . LEU A 1 166 ? -52.287 40.170 22.410 1.00 34.56 166 LEU A C 1
ATOM 1330 O O . LEU A 1 166 ? -52.723 40.789 21.450 1.00 34.56 166 LEU A O 1
ATOM 1334 N N . ALA A 1 167 ? -52.953 39.160 22.994 1.00 37.75 167 ALA A N 1
ATOM 1335 C CA . ALA A 1 167 ? -54.291 39.236 23.626 1.00 37.75 167 ALA A CA 1
ATOM 1336 C C . ALA A 1 167 ? -55.182 37.992 23.348 1.00 37.75 167 ALA A C 1
ATOM 1338 O O . ALA A 1 167 ? -54.998 37.319 22.337 1.00 37.75 167 ALA A O 1
ATOM 1339 N N . PRO A 1 168 ? -56.119 37.639 24.259 1.00 57.03 168 PRO A N 1
ATOM 1340 C CA . PRO A 1 168 ? -56.714 36.302 24.355 1.00 57.03 168 PRO A CA 1
ATOM 1341 C C . PRO A 1 168 ? -58.163 36.236 23.844 1.00 57.03 168 PRO A C 1
ATOM 1343 O O . PRO A 1 168 ? -58.879 37.227 23.928 1.00 57.03 168 PRO A O 1
ATOM 1346 N N . SER A 1 169 ? -58.637 35.053 23.423 1.00 33.12 169 SER A N 1
ATOM 1347 C CA . SER A 1 169 ? -60.062 34.653 23.454 1.00 33.12 169 SER A CA 1
ATOM 1348 C C . SER A 1 169 ? -60.246 33.150 23.188 1.00 33.12 169 SER A C 1
ATOM 1350 O O . SER A 1 169 ? -59.645 32.576 22.286 1.00 33.12 169 SER A O 1
ATOM 1352 N N . ARG A 1 170 ? -61.091 32.523 24.008 1.00 34.91 170 ARG A N 1
ATOM 1353 C CA . ARG A 1 170 ? -61.551 31.115 24.010 1.00 34.91 170 ARG A CA 1
ATOM 1354 C C . ARG A 1 170 ? -62.948 31.053 23.318 1.00 34.91 170 ARG A C 1
ATOM 1356 O O . ARG A 1 170 ? -63.499 32.118 23.065 1.00 34.91 170 ARG A O 1
ATOM 1363 N N . PRO A 1 171 ? -63.676 29.914 23.303 1.00 57.31 171 PRO A N 1
ATOM 1364 C CA . PRO A 1 171 ? -63.568 28.654 22.537 1.00 57.31 171 PRO A CA 1
ATOM 1365 C C . PRO A 1 171 ? -64.689 28.476 21.476 1.00 57.31 171 PRO A C 1
ATOM 1367 O O . PRO A 1 171 ? -65.711 29.143 21.569 1.00 57.31 171 PRO A O 1
ATOM 1370 N N . ALA A 1 172 ? -64.594 27.462 20.597 1.00 32.19 172 ALA A N 1
ATOM 1371 C CA . ALA A 1 172 ? -65.746 26.635 20.167 1.00 32.19 172 ALA A CA 1
ATOM 1372 C C . ALA A 1 172 ? -65.320 25.408 19.319 1.00 32.19 172 ALA A C 1
ATOM 1374 O O . ALA A 1 172 ? -64.602 25.539 18.335 1.00 32.19 172 ALA A O 1
ATOM 1375 N N . SER A 1 173 ? -65.802 24.223 19.707 1.00 43.19 173 SER A N 1
ATOM 1376 C CA . SER A 1 173 ? -65.970 22.998 18.882 1.00 43.19 173 SER A CA 1
ATOM 1377 C C . SER A 1 173 ? -67.198 23.160 17.943 1.00 43.19 173 SER A C 1
ATOM 1379 O O . SER A 1 173 ? -67.975 24.069 18.248 1.00 43.19 173 SER A O 1
ATOM 1381 N N . PRO A 1 174 ? -67.484 22.330 16.891 1.00 47.59 174 PRO A N 1
ATOM 1382 C CA . PRO A 1 174 ? -67.333 20.858 16.835 1.00 47.59 174 PRO A CA 1
ATOM 1383 C C . PRO A 1 174 ? -66.973 20.180 15.470 1.00 47.59 174 PRO A C 1
ATOM 1385 O O . PRO A 1 174 ? -66.901 20.801 14.418 1.00 47.59 174 PRO A O 1
ATOM 1388 N N . ARG A 1 175 ? -66.751 18.850 15.552 1.00 36.38 175 ARG A N 1
ATOM 1389 C CA . ARG A 1 175 ? -66.695 17.777 14.506 1.00 36.38 175 ARG A CA 1
ATOM 1390 C C . ARG A 1 175 ? -68.044 17.629 13.727 1.00 36.38 175 ARG A C 1
ATOM 1392 O O . ARG A 1 175 ? -68.960 18.330 14.150 1.00 36.38 175 ARG A O 1
ATOM 1399 N N . PRO A 1 176 ? -68.288 16.699 12.744 1.00 46.50 176 PRO A N 1
ATOM 1400 C CA . PRO A 1 176 ? -67.557 15.469 12.328 1.00 46.50 176 PRO A CA 1
ATOM 1401 C C . PRO A 1 176 ? -67.541 15.116 10.804 1.00 46.50 176 PRO A C 1
ATOM 1403 O O . PRO A 1 176 ? -68.186 15.756 9.985 1.00 46.50 176 PRO A O 1
ATOM 1406 N N . GLY A 1 177 ? -66.857 14.018 10.445 1.00 30.19 177 GLY A N 1
ATOM 1407 C CA . GLY A 1 177 ? -67.026 13.278 9.176 1.00 30.19 177 GLY A CA 1
ATOM 1408 C C . GLY A 1 177 ? -65.854 12.312 8.932 1.00 30.19 177 GLY A C 1
ATOM 1409 O O . GLY A 1 177 ? -64.764 12.773 8.631 1.00 30.19 177 GLY A O 1
ATOM 1410 N N . THR A 1 178 ? -65.928 11.043 9.365 1.00 36.19 178 THR A N 1
ATOM 1411 C CA . THR A 1 178 ? -66.196 9.846 8.517 1.00 36.19 178 THR A CA 1
ATOM 1412 C C . THR A 1 178 ? -65.107 9.683 7.438 1.00 36.19 178 THR A C 1
ATOM 1414 O O . THR A 1 178 ? -65.010 10.526 6.565 1.00 36.19 178 THR A O 1
ATOM 1417 N N . SER A 1 179 ? -64.187 8.712 7.461 1.00 34.16 179 SER A N 1
ATOM 1418 C CA . SER A 1 179 ? -64.409 7.261 7.362 1.00 34.16 179 SER A CA 1
ATOM 1419 C C . SER A 1 179 ? -63.116 6.458 7.632 1.00 34.16 179 SER A C 1
ATOM 1421 O O . SER A 1 179 ? -62.069 6.733 7.050 1.00 34.16 179 SER A O 1
ATOM 1423 N N . GLN A 1 180 ? -63.225 5.428 8.475 1.00 35.91 180 GLN A N 1
ATOM 1424 C CA . GLN A 1 180 ? -62.434 4.177 8.455 1.00 35.91 180 GLN A CA 1
ATOM 1425 C C . GLN A 1 180 ? -63.000 3.236 7.342 1.00 35.91 180 GLN A C 1
ATOM 1427 O O . GLN A 1 180 ? -64.056 3.605 6.820 1.00 35.91 180 GLN A O 1
ATOM 1432 N N . PRO A 1 181 ? -62.438 2.044 6.987 1.00 48.38 181 PRO A N 1
ATOM 1433 C CA . PRO A 1 181 ? -61.685 1.128 7.865 1.00 48.38 181 PRO A CA 1
ATOM 1434 C C . PRO A 1 181 ? -60.537 0.279 7.248 1.00 48.38 181 PRO A C 1
ATOM 1436 O O . PRO A 1 181 ? -60.342 0.201 6.040 1.00 48.38 181 PRO A O 1
ATOM 1439 N N . SER A 1 182 ? -59.910 -0.490 8.156 1.00 32.81 182 SER A N 1
ATOM 1440 C CA . SER A 1 182 ? -59.320 -1.842 7.992 1.00 32.81 182 SER A CA 1
ATOM 1441 C C . SER A 1 182 ? -57.932 -1.937 7.320 1.00 32.81 182 SER A C 1
ATOM 1443 O O . SER A 1 182 ? -57.693 -1.324 6.295 1.00 32.81 182 SER A O 1
ATOM 1445 N N . SER A 1 183 ? -56.935 -2.676 7.828 1.00 36.03 183 SER A N 1
ATOM 1446 C CA . SER A 1 183 ? -56.993 -3.954 8.557 1.00 36.03 183 SER A CA 1
ATOM 1447 C C . SER A 1 183 ? -55.703 -4.224 9.362 1.00 36.03 183 SER A C 1
ATOM 1449 O O . SER A 1 183 ? -54.605 -3.961 8.880 1.00 36.03 183 SER A O 1
ATOM 1451 N N . THR A 1 184 ? -55.836 -4.827 10.545 1.00 41.22 184 THR A N 1
ATOM 1452 C CA . THR A 1 184 ? -54.842 -5.704 11.209 1.00 41.22 184 THR A CA 1
ATOM 1453 C C . THR A 1 184 ? -55.422 -7.129 11.252 1.00 41.22 184 THR A C 1
ATOM 1455 O O . THR A 1 184 ? -56.637 -7.277 11.098 1.00 41.22 184 THR A O 1
ATOM 1458 N N . PRO A 1 185 ? -54.595 -8.187 11.366 1.00 48.72 185 PRO A N 1
ATOM 1459 C CA . PRO A 1 185 ? -54.269 -8.785 12.681 1.00 48.72 185 PRO A CA 1
ATOM 1460 C C . PRO A 1 185 ? -52.776 -9.212 12.760 1.00 48.72 185 PRO A C 1
ATOM 1462 O O . PRO A 1 185 ? -52.164 -9.517 11.747 1.00 48.72 185 PRO A O 1
ATOM 1465 N N . ALA A 1 186 ? -52.019 -9.062 13.851 1.00 34.91 186 ALA A N 1
ATOM 1466 C CA . ALA A 1 186 ? -52.088 -9.634 15.202 1.00 34.91 186 ALA A CA 1
ATOM 1467 C C . ALA A 1 186 ? -51.600 -11.106 15.332 1.00 34.91 186 ALA A C 1
ATOM 1469 O O . ALA A 1 186 ? -52.115 -12.000 14.673 1.00 34.91 186 ALA A O 1
ATOM 1470 N N . HIS A 1 187 ? -50.681 -11.297 16.297 1.00 32.62 187 HIS A N 1
ATOM 1471 C CA . HIS A 1 187 ? -50.353 -12.502 17.090 1.00 32.62 187 HIS A CA 1
ATOM 1472 C C . HIS A 1 187 ? -49.250 -13.519 16.673 1.00 32.62 187 HIS A C 1
ATOM 1474 O O . HIS A 1 187 ? -49.425 -14.386 15.827 1.00 32.62 187 HIS A O 1
ATOM 1480 N N . LEU A 1 188 ? -48.141 -13.452 17.435 1.00 39.44 188 LEU A N 1
ATOM 1481 C CA . LEU A 1 188 ? -47.280 -14.546 17.963 1.00 39.44 188 LEU A CA 1
ATOM 1482 C C . LEU A 1 188 ? -48.092 -15.462 18.932 1.00 39.44 188 LEU A C 1
ATOM 1484 O O . LEU A 1 188 ? -49.135 -14.960 19.375 1.00 39.44 188 LEU A O 1
ATOM 1488 N N . PRO A 1 189 ? -47.664 -16.688 19.387 1.00 49.44 189 PRO A N 1
ATOM 1489 C CA . PRO A 1 189 ? -46.308 -17.000 19.927 1.00 49.44 189 PRO A CA 1
ATOM 1490 C C . PRO A 1 189 ? -45.795 -18.489 19.964 1.00 49.44 189 PRO A C 1
ATOM 1492 O O . PRO A 1 189 ? -46.520 -19.408 19.614 1.00 49.44 189 PRO A O 1
ATOM 1495 N N . VAL A 1 190 ? -44.563 -18.685 20.512 1.00 32.62 190 VAL A N 1
ATOM 1496 C CA . VAL A 1 190 ? -44.072 -19.822 21.375 1.00 32.62 190 VAL A CA 1
ATOM 1497 C C . VAL A 1 190 ? -43.926 -21.239 20.752 1.00 32.62 190 VAL A C 1
ATOM 1499 O O . VAL A 1 190 ? -44.756 -21.649 19.965 1.00 32.62 190 VAL A O 1
ATOM 1502 N N . ALA A 1 191 ? -42.984 -22.139 21.089 1.00 35.06 191 ALA A N 1
ATOM 1503 C CA . ALA A 1 191 ? -41.656 -22.159 21.723 1.00 35.06 191 ALA A CA 1
ATOM 1504 C C . ALA A 1 191 ? -41.041 -23.586 21.570 1.00 35.06 191 ALA A C 1
ATOM 1506 O O . ALA A 1 191 ? -41.768 -24.558 21.400 1.00 35.06 191 ALA A O 1
ATOM 1507 N N . SER A 1 192 ? -39.711 -23.675 21.725 1.00 34.38 192 SER A N 1
ATOM 1508 C CA . SER A 1 192 ? -38.908 -24.725 22.401 1.00 34.38 192 SER A CA 1
ATOM 1509 C C . SER A 1 192 ? -39.016 -26.230 22.076 1.00 34.38 192 SER A C 1
ATOM 1511 O O . SER A 1 192 ? -40.013 -26.877 22.376 1.00 34.38 192 SER A O 1
ATOM 1513 N N . SER A 1 193 ? -37.863 -26.834 21.735 1.00 34.75 193 SER A N 1
ATOM 1514 C CA . SER A 1 193 ? -37.152 -27.889 22.519 1.00 34.75 193 SER A CA 1
ATOM 1515 C C . SER A 1 193 ? -35.900 -28.353 21.743 1.00 34.75 193 SER A C 1
ATOM 1517 O O . SER A 1 193 ? -36.014 -28.700 20.577 1.00 34.75 193 SER A O 1
ATOM 1519 N N . LEU A 1 194 ? -34.656 -28.137 22.197 1.00 38.03 194 LEU A N 1
ATOM 1520 C CA . LEU A 1 194 ? -33.852 -28.826 23.234 1.00 38.03 194 LEU A CA 1
ATOM 1521 C C . LEU A 1 194 ? -33.544 -30.312 22.972 1.00 38.03 194 LEU A C 1
ATOM 1523 O O . LEU A 1 194 ? -34.469 -31.088 22.761 1.00 38.03 194 LEU A O 1
ATOM 1527 N N . HIS A 1 195 ? -32.249 -30.638 23.158 1.00 40.00 195 HIS A N 1
ATOM 1528 C CA . HIS A 1 195 ? -31.538 -31.925 23.374 1.00 40.00 195 HIS A CA 1
ATOM 1529 C C . HIS A 1 195 ? -30.441 -32.155 22.311 1.00 40.00 195 HIS A C 1
ATOM 1531 O O . HIS A 1 195 ? -30.677 -31.946 21.135 1.00 40.00 195 HIS A O 1
ATOM 1537 N N . LEU A 1 196 ? -29.208 -32.580 22.601 1.00 34.31 196 LEU A N 1
ATOM 1538 C CA . LEU A 1 196 ? -28.478 -32.852 23.838 1.00 34.31 196 LEU A CA 1
ATOM 1539 C C . LEU A 1 196 ? -26.971 -32.928 23.476 1.00 34.31 196 LEU A C 1
ATOM 1541 O O . LEU A 1 196 ? -26.598 -33.210 22.342 1.00 34.31 196 LEU A O 1
ATOM 1545 N N . ARG A 1 197 ? -26.132 -32.656 24.478 1.00 44.41 197 ARG A N 1
ATOM 1546 C CA . ARG A 1 197 ? -24.659 -32.726 24.557 1.00 44.41 197 ARG A CA 1
ATOM 1547 C C . ARG A 1 197 ? -23.964 -33.866 23.791 1.00 44.41 197 ARG A C 1
ATOM 1549 O O . ARG A 1 197 ? -24.438 -34.990 23.837 1.00 44.41 197 ARG A O 1
ATOM 1556 N N . LEU A 1 198 ? -22.693 -33.626 23.436 1.00 35.03 198 LEU A N 1
ATOM 1557 C CA . LEU A 1 198 ? -21.566 -34.465 23.882 1.00 35.03 198 LEU A CA 1
ATOM 1558 C C . LEU A 1 198 ? -20.268 -33.644 24.009 1.00 35.03 198 LEU A C 1
ATOM 1560 O O . LEU A 1 198 ? -19.806 -32.998 23.074 1.00 35.03 198 LEU A O 1
ATOM 1564 N N . ARG A 1 199 ? -19.714 -33.667 25.226 1.00 43.78 199 ARG A N 1
ATOM 1565 C CA . ARG A 1 199 ? -18.341 -33.290 25.579 1.00 43.78 199 ARG A CA 1
ATOM 1566 C C . ARG A 1 199 ? -17.471 -34.539 25.447 1.00 43.78 199 ARG A C 1
ATOM 1568 O O . ARG A 1 199 ? -17.887 -35.581 25.944 1.00 43.78 199 ARG A O 1
ATOM 1575 N N . THR A 1 200 ? -16.239 -34.403 24.969 1.00 42.53 200 THR A N 1
ATOM 1576 C CA . THR A 1 200 ? -15.138 -35.318 25.319 1.00 42.53 200 THR A CA 1
ATOM 1577 C C . THR A 1 200 ? -13.841 -34.529 25.570 1.00 42.53 200 THR A C 1
ATOM 1579 O O . THR A 1 200 ? -13.711 -33.399 25.090 1.00 42.53 200 THR A O 1
ATOM 1582 N N . PRO A 1 201 ? -12.921 -35.044 26.411 1.00 37.88 201 PRO A N 1
ATOM 1583 C CA . PRO A 1 201 ? -11.826 -34.269 26.988 1.00 37.88 201 PRO A CA 1
ATOM 1584 C C . PRO A 1 201 ? -10.486 -34.409 26.238 1.00 37.8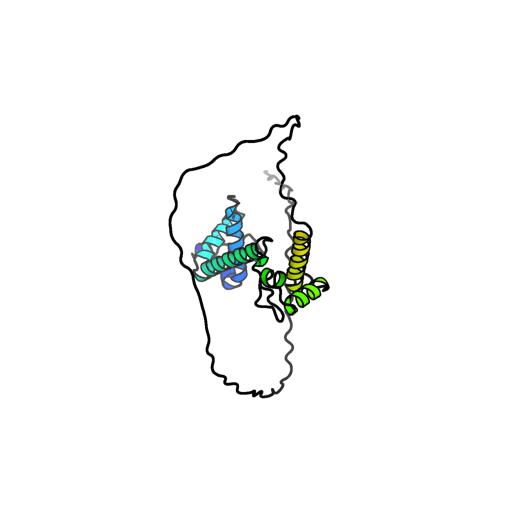8 201 PRO A C 1
ATOM 1586 O O . PRO A 1 201 ? -10.162 -35.455 25.692 1.00 37.88 201 PRO A O 1
ATOM 1589 N N . LYS A 1 202 ? -9.695 -33.328 26.305 1.00 37.50 202 LYS A N 1
ATOM 1590 C CA . LYS A 1 202 ? -8.242 -33.240 26.578 1.00 37.50 202 LYS A CA 1
ATOM 1591 C C . LYS A 1 202 ? -7.350 -34.449 26.234 1.00 37.50 202 LYS A C 1
ATOM 1593 O O . LYS A 1 202 ? -7.342 -35.416 26.984 1.00 37.50 202 LYS A O 1
ATOM 1598 N N . VAL A 1 203 ? -6.408 -34.254 25.301 1.00 34.19 203 VAL A N 1
ATOM 1599 C CA . VAL A 1 203 ? -5.044 -34.821 25.386 1.00 34.19 203 VAL A CA 1
ATOM 1600 C C . VAL A 1 203 ? -4.027 -33.794 24.874 1.00 34.19 203 VAL A C 1
ATOM 1602 O O . VAL A 1 203 ? -4.095 -33.339 23.738 1.00 34.19 203 VAL A O 1
ATOM 1605 N N . VAL A 1 204 ? -3.086 -33.432 25.748 1.00 44.16 204 VAL A N 1
ATOM 1606 C CA . VAL A 1 204 ? -1.836 -32.726 25.439 1.00 44.16 204 VAL A CA 1
ATOM 1607 C C . VAL A 1 204 ? -0.735 -33.781 25.392 1.00 44.16 204 VAL A C 1
ATOM 1609 O O . VAL A 1 204 ? -0.604 -34.518 26.371 1.00 44.16 204 VAL A O 1
ATOM 1612 N N . PRO A 1 205 ? 0.110 -33.805 24.350 1.00 38.88 205 PRO A N 1
ATOM 1613 C CA . PRO A 1 205 ? 1.465 -34.305 24.493 1.00 38.88 205 PRO A CA 1
ATOM 1614 C C . PRO A 1 205 ? 2.475 -33.154 24.484 1.00 38.88 205 PRO A C 1
ATOM 1616 O O . PRO A 1 205 ? 2.512 -32.286 23.617 1.00 38.88 205 PRO A O 1
ATOM 1619 N N . ARG A 1 206 ? 3.274 -33.208 25.538 1.00 30.56 206 ARG A N 1
ATOM 1620 C CA . ARG A 1 206 ? 4.481 -32.475 25.901 1.00 30.56 206 ARG A CA 1
ATOM 1621 C C . ARG A 1 206 ? 5.549 -32.489 24.792 1.00 30.56 206 ARG A C 1
ATOM 1623 O O . ARG A 1 206 ? 5.751 -33.502 24.132 1.00 30.56 206 ARG A O 1
ATOM 1630 N N . ALA A 1 207 ? 6.243 -31.358 24.657 1.00 37.69 207 ALA A N 1
ATOM 1631 C CA . ALA A 1 207 ? 7.413 -31.148 23.802 1.00 37.69 207 ALA A CA 1
ATOM 1632 C C . ALA A 1 207 ? 8.587 -32.096 24.120 1.00 37.69 207 ALA A C 1
ATOM 1634 O O . ALA A 1 207 ? 8.657 -32.654 25.221 1.00 37.69 207 ALA A O 1
ATOM 1635 N N . PRO A 1 208 ? 9.600 -32.112 23.239 1.00 38.94 208 PRO A N 1
ATOM 1636 C CA . PRO A 1 208 ? 10.946 -31.878 23.739 1.00 38.94 208 PRO A CA 1
ATOM 1637 C C . PRO A 1 208 ? 11.650 -30.712 23.036 1.00 38.94 208 PRO A C 1
ATOM 1639 O O . PRO A 1 208 ? 11.473 -30.429 21.854 1.00 38.94 208 PRO A O 1
ATOM 1642 N N . SER A 1 209 ? 12.450 -30.040 23.853 1.00 35.12 209 SER A N 1
ATOM 1643 C CA . SER A 1 209 ? 13.343 -28.930 23.564 1.00 35.12 209 SER A CA 1
ATOM 1644 C C . SER A 1 209 ? 14.445 -29.273 22.555 1.00 35.12 209 SER A C 1
ATOM 1646 O O . SER A 1 209 ? 15.074 -30.320 22.662 1.00 35.12 209 SER A O 1
ATOM 1648 N N . ALA A 1 210 ? 14.773 -28.317 21.684 1.00 37.69 210 ALA A N 1
ATOM 1649 C CA . ALA A 1 210 ? 16.090 -28.155 21.057 1.00 37.69 210 ALA A CA 1
ATOM 1650 C C . ALA A 1 210 ? 16.289 -26.644 20.825 1.00 37.69 210 ALA A C 1
ATOM 1652 O O . ALA A 1 210 ? 15.550 -26.016 20.077 1.00 37.69 210 ALA A O 1
ATOM 1653 N N . GLN A 1 211 ? 16.983 -25.960 21.735 1.00 31.86 211 GLN A N 1
ATOM 1654 C CA . GLN A 1 211 ? 18.374 -25.521 21.565 1.00 31.86 211 GLN A CA 1
ATOM 1655 C C . GLN A 1 211 ? 18.646 -24.739 20.265 1.00 31.86 211 GLN A C 1
ATOM 1657 O O . GLN A 1 211 ? 18.863 -25.301 19.202 1.00 31.86 211 GLN A O 1
ATOM 1662 N N . GLY A 1 212 ? 18.666 -23.411 20.427 1.00 36.91 212 GLY A N 1
ATOM 1663 C CA . GLY A 1 212 ? 19.743 -22.522 19.989 1.00 36.91 212 GLY A CA 1
ATOM 1664 C C . GLY A 1 212 ? 20.155 -22.524 18.521 1.00 36.91 212 GLY A C 1
ATOM 1665 O O . GLY A 1 212 ? 21.083 -23.229 18.156 1.00 36.91 212 GLY A O 1
ATOM 1666 N N . VAL A 1 213 ? 19.632 -21.566 17.748 1.00 36.19 213 VAL A N 1
ATOM 1667 C CA . VAL A 1 213 ? 20.423 -20.888 16.709 1.00 36.19 213 VAL A CA 1
ATOM 1668 C C . VAL A 1 213 ? 20.073 -19.402 16.714 1.00 36.19 213 VAL A C 1
ATOM 1670 O O . VAL A 1 213 ? 18.958 -18.991 16.398 1.00 36.19 213 VAL A O 1
ATOM 1673 N N . SER A 1 214 ? 21.064 -18.602 17.098 1.00 41.09 214 SER A N 1
ATOM 1674 C CA . SER A 1 214 ? 21.069 -17.146 17.021 1.00 41.09 214 SER A CA 1
ATOM 1675 C C . SER A 1 214 ? 20.945 -16.711 15.556 1.00 41.09 214 SER A C 1
ATOM 1677 O O . SER A 1 214 ? 21.845 -16.968 14.756 1.00 41.09 214 SER A O 1
ATOM 1679 N N . LYS A 1 215 ? 19.833 -16.067 15.180 1.00 38.47 215 LYS A N 1
ATOM 1680 C CA . LYS A 1 215 ? 19.695 -15.398 13.880 1.00 38.47 215 LYS A CA 1
ATOM 1681 C C . LYS A 1 215 ? 19.728 -13.892 14.085 1.00 38.47 215 LYS A C 1
ATOM 1683 O O . LYS A 1 215 ? 18.819 -13.301 14.659 1.00 38.47 215 LYS A O 1
ATOM 1688 N N . ARG A 1 216 ? 20.827 -13.310 13.602 1.00 35.28 216 ARG A N 1
ATOM 1689 C CA . ARG A 1 216 ? 21.059 -11.874 13.466 1.00 35.28 216 ARG A CA 1
ATOM 1690 C C . ARG A 1 216 ? 19.888 -11.221 12.735 1.00 35.28 216 ARG A C 1
ATOM 1692 O O . ARG A 1 216 ? 19.480 -11.670 11.667 1.00 35.28 216 ARG A O 1
ATOM 1699 N N . GLN A 1 217 ? 19.392 -10.151 13.330 1.00 35.88 217 GLN A N 1
ATOM 1700 C CA . GLN A 1 217 ? 18.392 -9.254 12.779 1.00 35.88 217 GLN A CA 1
ATOM 1701 C C . GLN A 1 217 ? 19.104 -8.272 11.829 1.00 35.88 217 GLN A C 1
ATOM 1703 O O . GLN A 1 217 ? 20.032 -7.596 12.279 1.00 35.88 217 GLN A O 1
ATOM 1708 N N . PRO A 1 218 ? 18.756 -8.182 10.533 1.00 38.06 218 PRO A N 1
ATOM 1709 C CA . PRO A 1 218 ? 19.218 -7.074 9.711 1.00 38.06 218 PRO A CA 1
ATOM 1710 C C . PRO A 1 218 ? 18.454 -5.800 10.090 1.00 38.06 218 PRO A C 1
ATOM 1712 O O . PRO A 1 218 ? 17.250 -5.827 10.350 1.00 38.06 218 PRO A O 1
ATOM 1715 N N . ALA A 1 219 ? 19.201 -4.701 10.164 1.00 37.25 219 ALA A N 1
ATOM 1716 C CA . ALA A 1 219 ? 18.728 -3.375 10.522 1.00 37.25 219 ALA A CA 1
ATOM 1717 C C . ALA A 1 219 ? 17.629 -2.870 9.571 1.00 37.25 219 ALA A C 1
ATOM 1719 O O . ALA A 1 219 ? 17.691 -3.076 8.358 1.00 37.25 219 ALA A O 1
ATOM 1720 N N . SER A 1 220 ? 16.642 -2.180 10.145 1.00 37.72 220 SER A N 1
ATOM 1721 C CA . SER A 1 220 ? 15.628 -1.409 9.423 1.00 37.72 220 SER A CA 1
ATOM 1722 C C . SER A 1 220 ? 16.282 -0.378 8.496 1.00 37.72 220 SER A C 1
ATOM 1724 O O . SER A 1 220 ? 17.157 0.354 8.963 1.00 37.72 220 SER A O 1
ATOM 1726 N N . PRO A 1 221 ? 15.854 -0.236 7.229 1.00 41.00 221 PRO A N 1
ATOM 1727 C CA . PRO A 1 221 ? 16.256 0.910 6.437 1.00 41.00 221 PRO A CA 1
ATOM 1728 C C . PRO A 1 221 ? 15.478 2.145 6.894 1.00 41.00 221 PRO A C 1
ATOM 1730 O O . PRO A 1 221 ? 14.266 2.107 7.122 1.00 41.00 221 PRO A O 1
ATOM 1733 N N . ALA A 1 222 ? 16.247 3.211 7.068 1.00 35.78 222 ALA A N 1
ATOM 1734 C CA . ALA A 1 222 ? 15.840 4.503 7.564 1.00 35.78 222 ALA A CA 1
ATOM 1735 C C . ALA A 1 222 ? 14.696 5.128 6.753 1.00 35.78 222 ALA A C 1
ATOM 1737 O O . ALA A 1 222 ? 14.606 5.019 5.531 1.00 35.78 222 ALA A O 1
ATOM 1738 N N . PHE A 1 223 ? 13.840 5.787 7.524 1.00 28.50 223 PHE A N 1
ATOM 1739 C CA . PHE A 1 223 ? 12.993 6.919 7.184 1.00 28.50 223 PHE A CA 1
ATOM 1740 C C . PHE A 1 223 ? 13.683 7.838 6.159 1.00 28.50 223 PHE A C 1
ATOM 1742 O O . PHE A 1 223 ? 14.770 8.342 6.429 1.00 28.50 223 PHE A O 1
ATOM 1749 N N . TRP A 1 224 ? 13.092 8.009 4.975 1.00 37.50 224 TRP A N 1
ATOM 1750 C CA . TRP A 1 224 ? 13.629 8.921 3.966 1.00 37.50 224 TRP A CA 1
ATOM 1751 C C . TRP A 1 224 ? 13.270 10.351 4.353 1.00 37.50 224 TRP A C 1
ATOM 1753 O O . TRP A 1 224 ? 12.096 10.718 4.329 1.00 37.50 224 TRP A O 1
ATOM 1763 N N . GLU A 1 225 ? 14.290 11.122 4.726 1.00 36.81 225 GLU A N 1
ATOM 1764 C CA . GLU A 1 225 ? 14.216 12.576 4.758 1.00 36.81 225 GLU A CA 1
ATOM 1765 C C . GLU A 1 225 ? 14.000 13.111 3.340 1.00 36.81 225 GLU A C 1
ATOM 1767 O O . GLU A 1 225 ? 14.651 12.716 2.370 1.00 36.81 225 GLU A O 1
ATOM 1772 N N . GLU A 1 226 ? 13.023 13.999 3.264 1.00 38.97 226 GLU A N 1
ATOM 1773 C CA . GLU A 1 226 ? 12.692 14.863 2.149 1.00 38.97 226 GLU A CA 1
ATOM 1774 C C . GLU A 1 226 ? 13.861 15.834 1.929 1.00 38.97 226 GLU A C 1
ATOM 1776 O O . GLU A 1 226 ? 14.131 16.686 2.772 1.00 38.97 226 GLU A O 1
ATOM 1781 N N . VAL A 1 227 ? 14.597 15.683 0.825 1.00 38.09 227 VAL A N 1
ATOM 1782 C CA . VAL A 1 227 ? 15.597 16.675 0.409 1.00 38.09 227 VAL A CA 1
ATOM 1783 C C . VAL A 1 227 ? 14.933 17.584 -0.613 1.00 38.09 227 VAL A C 1
ATOM 1785 O O . VAL A 1 227 ? 14.697 17.187 -1.753 1.00 38.09 227 VAL A O 1
ATOM 1788 N N . THR A 1 228 ? 14.594 18.789 -0.169 1.00 38.66 228 THR A N 1
ATOM 1789 C CA . THR A 1 228 ? 14.123 19.894 -1.003 1.00 38.66 228 THR A CA 1
ATOM 1790 C C . THR A 1 228 ? 15.267 20.498 -1.815 1.00 38.66 228 THR A C 1
ATOM 1792 O O . THR A 1 228 ? 16.351 20.740 -1.284 1.00 38.66 228 THR A O 1
ATOM 1795 N N . ASP A 1 229 ? 14.986 20.776 -3.088 1.00 42.56 229 ASP A N 1
ATOM 1796 C CA . ASP A 1 229 ? 15.808 21.542 -4.026 1.00 42.56 229 ASP A CA 1
ATOM 1797 C C . ASP A 1 229 ? 16.183 22.921 -3.472 1.00 42.56 229 ASP A C 1
ATOM 1799 O O . ASP A 1 229 ? 15.318 23.781 -3.299 1.00 42.56 229 ASP A O 1
ATOM 1803 N N . THR A 1 230 ? 17.474 23.186 -3.276 1.00 46.44 230 THR A N 1
ATOM 1804 C CA . THR A 1 230 ? 18.045 24.524 -3.474 1.00 46.44 230 THR A CA 1
ATOM 1805 C C . THR A 1 230 ? 19.530 24.394 -3.816 1.00 46.44 230 THR A C 1
ATOM 1807 O O . THR A 1 230 ? 20.240 23.601 -3.212 1.00 46.44 230 THR A O 1
ATOM 1810 N N . GLU A 1 231 ? 19.963 25.216 -4.773 1.00 39.72 231 GLU A N 1
ATOM 1811 C CA . GLU A 1 231 ? 21.334 25.429 -5.259 1.00 39.72 231 GLU A CA 1
ATOM 1812 C C . GLU A 1 231 ? 21.923 24.420 -6.256 1.00 39.72 231 GLU A C 1
ATOM 1814 O O . GLU A 1 231 ? 22.634 23.483 -5.907 1.00 39.72 231 GLU A O 1
ATOM 1819 N N . LEU A 1 232 ? 21.797 24.766 -7.543 1.00 37.91 232 LEU A N 1
ATOM 1820 C CA . LEU A 1 232 ? 23.003 25.065 -8.319 1.00 37.91 232 LEU A CA 1
ATOM 1821 C C . LEU A 1 232 ? 22.692 26.069 -9.444 1.00 37.91 232 LEU A C 1
ATOM 1823 O O . LEU A 1 232 ? 22.199 25.712 -10.511 1.00 37.91 232 LEU A O 1
ATOM 1827 N N . VAL A 1 233 ? 23.004 27.343 -9.201 1.00 45.41 233 VAL A N 1
ATOM 1828 C CA . VAL A 1 233 ? 23.286 28.318 -10.260 1.00 45.41 233 VAL A CA 1
ATOM 1829 C C . VAL A 1 233 ? 24.744 28.723 -10.099 1.00 45.41 233 VAL A C 1
ATOM 1831 O O . VAL A 1 233 ? 25.082 29.386 -9.126 1.00 45.41 233 VAL A O 1
ATOM 1834 N N . ALA A 1 234 ? 25.585 28.360 -11.065 1.00 43.25 234 ALA A N 1
ATOM 1835 C CA . ALA A 1 234 ? 26.743 29.159 -11.458 1.00 43.25 234 ALA A CA 1
ATOM 1836 C C . ALA A 1 234 ? 27.185 28.785 -12.892 1.00 43.25 234 ALA A C 1
ATOM 1838 O O . ALA A 1 234 ? 27.016 27.633 -13.298 1.00 43.25 234 ALA A O 1
ATOM 1839 N N . PRO A 1 235 ? 27.689 29.758 -13.673 1.00 44.09 235 PRO A N 1
ATOM 1840 C CA . PRO A 1 235 ? 27.760 29.703 -15.131 1.00 44.09 235 PRO A CA 1
ATOM 1841 C C . PRO A 1 235 ? 29.056 29.064 -15.652 1.00 44.09 235 PRO A C 1
ATOM 1843 O O . PRO A 1 235 ? 30.106 29.147 -15.020 1.00 44.09 235 PRO A O 1
ATOM 1846 N N . CYS A 1 236 ? 28.990 28.459 -16.839 1.00 37.06 236 CYS A N 1
ATOM 1847 C CA . CYS A 1 236 ? 30.169 27.989 -17.562 1.00 37.06 236 CYS A CA 1
ATOM 1848 C C . CYS A 1 236 ? 30.915 29.171 -18.200 1.00 37.06 236 CYS A C 1
ATOM 1850 O O . CYS A 1 236 ? 30.400 29.804 -19.122 1.00 37.06 236 CYS A O 1
ATOM 1852 N N . ASP A 1 237 ? 32.137 29.418 -17.730 1.00 36.41 237 ASP A N 1
ATOM 1853 C CA . ASP A 1 237 ? 33.166 30.187 -18.430 1.00 36.41 237 ASP A CA 1
ATOM 1854 C C . ASP A 1 237 ? 33.527 29.495 -19.757 1.00 36.41 237 ASP A C 1
ATOM 1856 O O . ASP A 1 237 ? 33.893 28.317 -19.783 1.00 36.41 237 ASP A O 1
ATOM 1860 N N . VAL A 1 238 ? 33.435 30.234 -20.863 1.00 46.78 238 VAL A N 1
ATOM 1861 C CA . VAL A 1 238 ? 33.936 29.832 -22.184 1.00 46.78 238 VAL A CA 1
ATOM 1862 C C . VAL A 1 238 ? 35.103 30.753 -22.524 1.00 46.78 238 VAL A C 1
ATOM 1864 O O . VAL A 1 238 ? 34.912 31.941 -22.773 1.00 46.78 238 VAL A O 1
ATOM 1867 N N . ALA A 1 239 ? 36.316 30.202 -22.537 1.00 50.34 239 ALA A N 1
ATOM 1868 C CA . ALA A 1 239 ? 37.493 30.883 -23.065 1.00 50.34 239 ALA A CA 1
ATOM 1869 C C . ALA A 1 239 ? 37.430 30.958 -24.609 1.00 50.34 239 ALA A C 1
ATOM 1871 O O . ALA A 1 239 ? 37.001 29.986 -25.240 1.00 50.34 239 ALA A O 1
ATOM 1872 N N . PRO A 1 240 ? 37.859 32.065 -25.244 1.00 61.81 240 PRO A N 1
ATOM 1873 C CA . PRO A 1 240 ? 37.885 32.183 -26.701 1.00 61.81 240 PRO A CA 1
ATOM 1874 C C . PRO A 1 240 ? 39.160 31.568 -27.315 1.00 61.81 240 PRO A C 1
ATOM 1876 O O . PRO A 1 240 ? 40.192 31.499 -26.643 1.00 61.81 240 PRO A O 1
ATOM 1879 N N . PRO A 1 241 ? 39.129 31.148 -28.595 1.00 60.03 241 PRO A N 1
ATOM 1880 C CA . PRO A 1 241 ? 40.303 30.615 -29.272 1.00 60.03 241 PRO A CA 1
ATOM 1881 C C . PRO A 1 241 ? 41.236 31.734 -29.758 1.00 60.03 241 PRO A C 1
ATOM 1883 O O . PRO A 1 241 ? 40.808 32.721 -30.354 1.00 60.03 241 PRO A O 1
ATOM 1886 N N . THR A 1 242 ? 42.530 31.533 -29.528 1.00 58.78 242 THR A N 1
ATOM 1887 C CA . THR A 1 242 ? 43.643 32.217 -30.195 1.00 58.78 242 THR A CA 1
ATOM 1888 C C . THR A 1 242 ? 43.660 31.886 -31.688 1.00 58.78 242 THR A C 1
ATOM 1890 O O . THR A 1 242 ? 43.680 30.708 -32.040 1.00 58.78 242 THR A O 1
ATOM 1893 N N . ASN A 1 243 ? 43.709 32.910 -32.539 1.00 52.84 243 ASN A N 1
ATOM 1894 C CA . ASN A 1 243 ? 44.163 32.812 -33.927 1.00 52.84 243 ASN A CA 1
ATOM 1895 C C . ASN A 1 243 ? 45.403 33.704 -34.092 1.00 52.84 243 ASN A C 1
ATOM 1897 O O . ASN A 1 243 ? 45.449 34.772 -33.478 1.00 52.84 243 ASN A O 1
ATOM 1901 N N . ASP A 1 244 ? 46.356 33.196 -34.881 1.00 48.44 244 ASP A N 1
ATOM 1902 C CA . ASP A 1 244 ? 47.600 33.819 -35.373 1.00 48.44 244 ASP A CA 1
ATOM 1903 C C . ASP A 1 244 ? 47.507 35.322 -35.694 1.00 48.44 244 ASP A C 1
ATOM 1905 O O . ASP A 1 244 ? 46.517 35.739 -36.346 1.00 48.44 244 ASP A O 1
#